Protein AF-A0A7S2Y057-F1 (afdb_monomer_lite)

Radius of gyration: 20.0 Å; chains: 1; bounding box: 52×40×60 Å

Organism: NCBI:txid94617

Structure (mmCIF, N/CA/C/O backbone):
data_AF-A0A7S2Y057-F1
#
_entry.id   AF-A0A7S2Y057-F1
#
loop_
_atom_site.group_PDB
_atom_site.id
_atom_site.type_symbol
_atom_site.label_atom_id
_atom_site.label_alt_id
_atom_site.label_comp_id
_atom_site.label_asym_id
_atom_site.label_entity_id
_atom_site.label_seq_id
_atom_site.pdbx_PDB_ins_code
_atom_site.Cartn_x
_atom_site.Cartn_y
_atom_site.Cartn_z
_atom_site.occupancy
_atom_site.B_iso_or_equiv
_atom_site.auth_seq_id
_atom_site.auth_comp_id
_atom_site.auth_asym_id
_atom_site.auth_atom_id
_atom_site.pdbx_PDB_model_num
ATOM 1 N N . GLU A 1 1 ? 19.664 15.629 -3.760 1.00 41.09 1 GLU A N 1
ATOM 2 C CA . GLU A 1 1 ? 19.343 16.868 -3.014 1.00 41.09 1 GLU A CA 1
ATOM 3 C C . GLU A 1 1 ? 19.176 18.100 -3.896 1.00 41.09 1 GLU A C 1
ATOM 5 O O . GLU A 1 1 ? 18.068 18.615 -3.942 1.00 41.09 1 GLU A O 1
ATOM 10 N N . LYS A 1 2 ? 20.192 18.538 -4.658 1.00 39.38 2 LYS A N 1
ATOM 11 C CA . LYS A 1 2 ? 20.095 19.761 -5.486 1.00 39.38 2 LYS A CA 1
ATOM 12 C C . LYS A 1 2 ? 18.948 19.734 -6.512 1.00 39.38 2 LYS A C 1
ATOM 14 O O . LYS A 1 2 ? 18.153 20.657 -6.577 1.00 39.38 2 LYS A O 1
ATOM 19 N N . SER A 1 3 ? 18.759 18.599 -7.187 1.00 45.09 3 SER A N 1
ATOM 20 C CA . SER A 1 3 ? 17.675 18.393 -8.159 1.00 45.09 3 SER A CA 1
ATOM 21 C C . SER A 1 3 ? 16.259 18.499 -7.581 1.00 45.09 3 SER A C 1
ATOM 23 O O . SER A 1 3 ? 15.340 18.850 -8.312 1.00 45.09 3 SER A O 1
ATOM 25 N N . HIS A 1 4 ? 16.067 18.177 -6.296 1.00 45.06 4 HIS A N 1
ATOM 26 C CA . HIS A 1 4 ? 14.759 18.272 -5.646 1.00 45.06 4 HIS A CA 1
ATOM 27 C C . HIS A 1 4 ? 14.438 19.728 -5.289 1.00 45.06 4 HIS A C 1
ATOM 29 O O . HIS A 1 4 ? 13.327 20.181 -5.533 1.00 45.06 4 HIS A O 1
ATOM 35 N N . GLN A 1 5 ? 15.425 20.483 -4.791 1.00 53.78 5 GLN A N 1
ATOM 36 C CA . GLN A 1 5 ? 15.253 21.913 -4.520 1.00 53.78 5 GLN A CA 1
ATOM 37 C C . GLN A 1 5 ? 15.101 22.738 -5.803 1.00 53.78 5 GLN A C 1
ATOM 39 O O . GLN A 1 5 ? 14.245 23.616 -5.852 1.00 53.78 5 GLN A O 1
ATOM 44 N N . ASP A 1 6 ? 15.852 22.415 -6.859 1.00 50.09 6 ASP A N 1
ATOM 45 C CA . ASP A 1 6 ? 15.757 23.108 -8.148 1.00 50.09 6 ASP A CA 1
ATOM 46 C C . ASP A 1 6 ? 14.361 22.919 -8.789 1.00 50.09 6 ASP A C 1
ATOM 48 O O . ASP A 1 6 ? 13.784 23.867 -9.324 1.00 50.09 6 ASP A O 1
ATOM 52 N N . ALA A 1 7 ? 13.761 21.727 -8.657 1.00 51.09 7 ALA A N 1
ATOM 53 C CA . ALA A 1 7 ? 12.418 21.416 -9.162 1.00 51.09 7 ALA A CA 1
ATOM 54 C C . ALA A 1 7 ? 11.272 22.132 -8.416 1.00 51.09 7 ALA A C 1
ATOM 56 O O . ALA A 1 7 ? 10.185 22.276 -8.972 1.00 51.09 7 ALA A O 1
ATOM 57 N N . LEU A 1 8 ? 11.490 22.593 -7.177 1.00 52.75 8 LEU A N 1
ATOM 58 C CA . LEU A 1 8 ? 10.480 23.339 -6.412 1.00 52.75 8 LEU A CA 1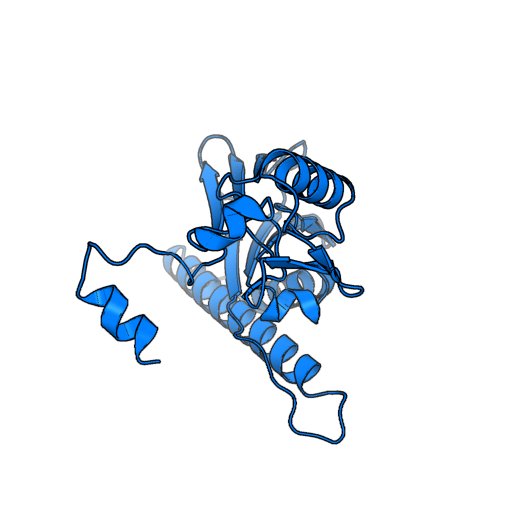
ATOM 59 C C . LEU A 1 8 ? 10.290 24.777 -6.918 1.00 52.75 8 LEU A C 1
ATOM 61 O O . LEU A 1 8 ? 9.247 25.381 -6.668 1.00 52.75 8 LEU A O 1
ATOM 65 N N . VAL A 1 9 ? 11.290 25.334 -7.606 1.00 57.97 9 VAL A N 1
ATOM 66 C CA . VAL A 1 9 ? 11.330 26.759 -7.973 1.00 57.97 9 VAL A CA 1
ATOM 67 C C . VAL A 1 9 ? 10.957 26.988 -9.440 1.00 57.97 9 VAL A C 1
ATOM 69 O O . VAL A 1 9 ? 10.365 28.018 -9.766 1.00 57.97 9 VAL A O 1
ATOM 72 N N . ASP A 1 10 ? 11.231 26.029 -10.326 1.00 57.12 10 ASP A N 1
ATOM 73 C CA . ASP A 1 10 ? 10.967 26.160 -11.761 1.00 57.12 10 ASP A CA 1
ATOM 74 C C . ASP A 1 10 ? 9.834 25.230 -12.233 1.00 57.12 10 ASP A C 1
ATOM 76 O O . ASP A 1 10 ? 10.001 24.021 -12.392 1.00 57.12 10 ASP A O 1
ATOM 80 N N . LYS A 1 11 ? 8.671 25.829 -12.525 1.00 55.28 11 LYS A N 1
ATOM 81 C CA . LYS A 1 11 ? 7.472 25.146 -13.050 1.00 55.28 11 LYS A CA 1
ATOM 82 C C . LYS A 1 11 ? 7.664 24.542 -14.449 1.00 55.28 11 LYS A C 1
ATOM 84 O O . LYS A 1 11 ? 6.793 23.803 -14.902 1.00 55.28 11 LYS A O 1
ATOM 89 N N . ASN A 1 12 ? 8.763 24.865 -15.134 1.00 54.25 12 ASN A N 1
ATOM 90 C CA . ASN A 1 12 ? 9.110 24.311 -16.439 1.00 54.25 12 ASN A CA 1
ATOM 91 C C . ASN A 1 12 ? 10.059 23.113 -16.345 1.00 54.25 12 ASN A C 1
ATOM 93 O O . ASN A 1 12 ? 10.321 22.494 -17.377 1.00 54.25 12 ASN A O 1
ATOM 97 N N . ILE A 1 13 ? 10.560 22.756 -15.153 1.00 53.12 13 ILE A N 1
ATOM 98 C CA . ILE A 1 13 ? 11.297 21.505 -14.963 1.00 53.12 13 ILE A CA 1
ATOM 99 C C . ILE A 1 13 ? 10.274 20.370 -15.043 1.00 53.12 13 ILE A C 1
ATOM 101 O O . ILE A 1 13 ? 9.421 20.243 -14.162 1.00 53.12 13 ILE A O 1
ATOM 105 N N . PRO A 1 14 ? 10.320 19.517 -16.084 1.00 54.16 14 PRO A N 1
ATOM 106 C CA . PRO A 1 14 ? 9.445 18.361 -16.132 1.00 54.16 14 PRO A CA 1
ATOM 107 C C . PRO A 1 14 ? 9.734 17.501 -14.900 1.00 54.16 14 PRO A C 1
ATOM 109 O O . PRO A 1 14 ? 10.902 17.352 -14.530 1.00 54.16 14 PRO A O 1
ATOM 112 N N . ALA A 1 15 ? 8.716 16.859 -14.321 1.00 58.09 15 ALA A N 1
ATOM 113 C CA . ALA A 1 15 ? 8.886 15.732 -13.396 1.00 58.09 15 ALA A CA 1
ATOM 114 C C . ALA A 1 15 ? 9.502 14.528 -14.146 1.00 58.09 15 ALA A C 1
ATOM 116 O O . ALA A 1 15 ? 8.884 13.486 -14.355 1.00 58.09 15 ALA A O 1
ATOM 117 N N . GLY A 1 16 ? 10.698 14.727 -14.699 1.00 62.44 16 GLY A N 1
ATOM 118 C CA . GLY A 1 16 ? 11.300 13.870 -15.702 1.00 62.44 16 GLY A CA 1
ATOM 119 C C . GLY A 1 16 ? 12.016 12.696 -15.063 1.00 62.44 16 GLY A C 1
ATOM 120 O O . GLY A 1 16 ? 11.918 11.593 -15.579 1.00 62.44 16 GLY A O 1
ATOM 121 N N . ARG A 1 17 ? 12.713 12.928 -13.943 1.00 68.00 17 ARG A N 1
ATOM 122 C CA . ARG A 1 17 ? 13.547 11.928 -13.246 1.00 68.00 17 ARG A CA 1
ATOM 123 C C . ARG A 1 17 ? 13.220 11.779 -11.756 1.00 68.00 17 ARG A C 1
ATOM 125 O O . ARG A 1 17 ? 14.035 11.254 -11.009 1.00 68.00 17 ARG A O 1
ATOM 132 N N . SER A 1 18 ? 12.092 12.333 -11.330 1.00 81.88 18 SER A N 1
ATOM 133 C CA . SER A 1 18 ? 11.549 12.118 -9.996 1.00 81.88 18 SER A CA 1
ATOM 134 C C . SER A 1 18 ? 10.135 11.611 -10.170 1.00 81.88 18 SER A C 1
ATOM 136 O O . SER A 1 18 ? 9.368 12.179 -10.957 1.00 81.88 18 SER A O 1
ATOM 138 N N . GLY A 1 19 ? 9.790 10.595 -9.402 1.00 89.50 19 GLY A N 1
ATOM 139 C CA . GLY A 1 19 ? 8.434 10.115 -9.279 1.00 89.50 19 GLY A CA 1
ATOM 140 C C . GLY A 1 19 ? 8.114 9.725 -7.853 1.00 89.50 19 GLY A C 1
ATOM 141 O O . GLY A 1 19 ? 8.930 9.876 -6.945 1.00 89.50 19 GLY A O 1
ATOM 142 N N . THR A 1 20 ? 6.874 9.305 -7.663 1.00 93.38 20 THR A N 1
ATOM 143 C CA . THR A 1 20 ? 6.331 8.910 -6.371 1.00 93.38 20 THR A CA 1
ATOM 144 C C . THR A 1 20 ? 5.271 7.838 -6.561 1.00 93.38 20 THR A C 1
ATOM 146 O O . THR A 1 20 ? 4.566 7.803 -7.580 1.00 93.38 20 THR A O 1
ATOM 149 N N . THR A 1 21 ? 5.120 7.003 -5.538 1.00 96.69 21 THR A N 1
ATOM 150 C CA . THR A 1 21 ? 3.928 6.179 -5.365 1.00 96.69 21 THR A CA 1
ATOM 151 C C . THR A 1 21 ? 2.754 7.054 -4.927 1.00 96.69 21 THR A C 1
ATOM 153 O O . THR A 1 21 ? 2.919 8.207 -4.510 1.00 96.69 21 THR A O 1
ATOM 156 N N . CYS A 1 22 ? 1.546 6.508 -5.012 1.00 97.44 22 CYS A N 1
ATOM 157 C CA . CYS A 1 22 ? 0.360 7.071 -4.394 1.00 97.44 22 CYS A CA 1
ATOM 158 C C . CYS A 1 22 ? -0.659 5.961 -4.134 1.00 97.44 22 CYS A C 1
ATOM 160 O O . CYS A 1 22 ? -1.152 5.335 -5.072 1.00 97.44 22 CYS A O 1
ATOM 162 N N . VAL A 1 23 ? -1.010 5.763 -2.865 1.00 98.50 23 VAL A N 1
ATOM 163 C CA . VAL A 1 23 ? -2.135 4.924 -2.456 1.00 98.50 23 VAL A CA 1
ATOM 164 C C . VAL A 1 23 ? -3.174 5.787 -1.750 1.00 98.50 23 VAL A C 1
ATOM 166 O O . VAL A 1 23 ? -2.853 6.557 -0.847 1.00 98.50 23 VAL A O 1
ATOM 169 N N . VAL A 1 24 ? -4.431 5.670 -2.172 1.00 98.06 24 VAL A N 1
ATOM 170 C CA . VAL A 1 24 ? -5.560 6.427 -1.618 1.00 98.06 24 VAL A CA 1
ATOM 171 C C . VAL A 1 24 ? -6.698 5.473 -1.300 1.00 98.06 24 VAL A C 1
ATOM 173 O O . VAL A 1 24 ? -6.979 4.542 -2.056 1.00 98.06 24 VAL A O 1
ATOM 176 N N . VAL A 1 25 ? -7.377 5.730 -0.183 1.00 98.12 25 VAL A N 1
ATOM 177 C CA . VAL A 1 25 ? -8.616 5.055 0.197 1.00 98.12 25 VAL A CA 1
ATOM 178 C C . VAL A 1 25 ? -9.679 6.105 0.505 1.00 98.12 25 VAL A C 1
ATOM 180 O O . VAL A 1 25 ? -9.469 6.992 1.329 1.00 98.12 25 VAL A O 1
ATOM 183 N N . VAL A 1 26 ? -10.831 5.990 -0.151 1.00 97.19 26 VAL A N 1
ATOM 184 C CA . VAL A 1 26 ? -12.023 6.810 0.070 1.00 97.19 26 VAL A CA 1
ATOM 185 C C . VAL A 1 26 ? -13.104 5.927 0.678 1.00 97.19 26 VAL A C 1
ATOM 187 O O . VAL A 1 26 ? -13.456 4.885 0.126 1.00 97.19 26 VAL A O 1
ATOM 190 N N . ILE A 1 27 ? -13.641 6.350 1.819 1.00 93.88 27 ILE A N 1
ATOM 191 C CA . ILE A 1 27 ? -14.696 5.632 2.535 1.00 93.88 27 ILE A CA 1
ATOM 192 C C . ILE A 1 27 ? -15.977 6.449 2.422 1.00 93.88 27 ILE A C 1
ATOM 194 O O . ILE A 1 27 ? -16.064 7.556 2.957 1.00 93.88 27 ILE A O 1
ATOM 198 N N . ASN A 1 28 ? -16.985 5.899 1.753 1.00 91.75 28 ASN A N 1
ATOM 199 C CA . ASN A 1 28 ? -18.321 6.474 1.760 1.00 91.75 28 ASN A CA 1
ATOM 200 C C . ASN A 1 28 ? -19.068 5.961 2.998 1.00 91.75 28 ASN A C 1
ATOM 202 O O . ASN A 1 28 ? -19.366 4.772 3.107 1.00 91.75 28 ASN A O 1
ATOM 206 N N . LYS A 1 29 ? -19.356 6.864 3.938 1.00 85.88 29 LYS A N 1
ATOM 207 C CA . LYS A 1 29 ? -20.029 6.525 5.199 1.00 85.88 29 LYS A CA 1
ATOM 208 C C . LYS A 1 29 ? -21.498 6.140 5.014 1.00 85.88 29 LYS A C 1
ATOM 210 O O . LYS A 1 29 ? -22.010 5.375 5.821 1.00 85.88 29 LYS A O 1
ATOM 215 N N . GLU A 1 30 ? -22.158 6.659 3.981 1.00 86.19 30 GLU A N 1
ATOM 216 C CA . GLU A 1 30 ? -23.578 6.409 3.718 1.00 86.19 30 GLU A CA 1
ATOM 217 C C . GLU A 1 30 ? -23.786 5.037 3.079 1.00 86.19 30 GLU A C 1
ATOM 219 O O . GLU A 1 30 ? -24.615 4.256 3.535 1.00 86.19 30 GLU A O 1
ATOM 224 N N . SER A 1 31 ? -23.000 4.714 2.047 1.00 88.44 31 SER A N 1
ATOM 225 C CA . SER A 1 31 ? -23.102 3.424 1.356 1.00 88.44 31 SER A CA 1
ATOM 226 C C . SER A 1 31 ? -22.293 2.312 2.030 1.00 88.44 31 SER A C 1
ATOM 228 O O . SER A 1 31 ? -22.545 1.136 1.784 1.00 88.44 31 SER A O 1
ATOM 230 N N . GLY A 1 32 ? -21.283 2.652 2.835 1.00 88.00 32 GLY A N 1
ATOM 231 C CA . GLY A 1 32 ? -20.302 1.698 3.354 1.00 88.00 32 GLY A CA 1
ATOM 232 C C . GLY A 1 32 ? -19.309 1.193 2.299 1.00 88.00 32 GLY A C 1
ATOM 233 O O . GLY A 1 32 ? -18.602 0.213 2.549 1.00 88.00 32 GLY A O 1
ATOM 234 N N . SER A 1 33 ? -19.246 1.821 1.118 1.00 92.31 33 SER A N 1
ATOM 235 C CA . SER A 1 33 ? -18.280 1.458 0.077 1.00 92.31 33 SER A CA 1
ATOM 236 C C . SER A 1 33 ? -16.893 2.021 0.380 1.00 92.31 33 SER A C 1
ATOM 238 O O . SER A 1 33 ? -16.742 3.198 0.715 1.00 92.31 33 SER A O 1
ATOM 240 N N . ILE A 1 34 ? -15.878 1.193 0.171 1.00 95.44 34 ILE A N 1
ATOM 241 C CA . ILE A 1 34 ? -14.461 1.532 0.229 1.00 95.44 34 ILE A CA 1
ATOM 242 C C . ILE A 1 34 ? -13.933 1.521 -1.201 1.00 95.44 34 ILE A C 1
ATOM 244 O O . ILE A 1 34 ? -13.927 0.477 -1.856 1.00 95.44 34 ILE A O 1
ATOM 248 N N . ILE A 1 35 ? -13.486 2.678 -1.673 1.00 97.62 35 ILE A N 1
ATOM 249 C CA . ILE A 1 35 ? -12.848 2.845 -2.976 1.00 97.62 35 ILE A CA 1
ATOM 250 C C . ILE A 1 35 ? -11.355 3.011 -2.726 1.00 97.62 35 ILE A C 1
ATOM 252 O O . ILE A 1 35 ? -10.950 3.879 -1.957 1.00 97.62 35 ILE A O 1
ATOM 256 N N . SER A 1 36 ? -10.534 2.185 -3.357 1.00 98.00 36 SER A N 1
ATOM 257 C CA . SER A 1 36 ? -9.081 2.268 -3.285 1.00 98.00 36 SER A CA 1
ATOM 258 C C . SER A 1 36 ? -8.501 2.584 -4.658 1.00 98.00 36 SER A C 1
ATOM 260 O O . SER A 1 36 ? -9.024 2.137 -5.675 1.00 98.00 36 SER A O 1
ATOM 262 N N . ALA A 1 37 ? -7.422 3.360 -4.695 1.00 98.12 37 ALA A N 1
ATOM 263 C CA . ALA A 1 37 ? -6.668 3.648 -5.909 1.00 98.12 37 ALA A CA 1
ATOM 264 C C . ALA A 1 37 ? -5.172 3.552 -5.602 1.00 98.12 37 ALA A C 1
ATOM 266 O O . ALA A 1 37 ? -4.725 4.112 -4.600 1.00 98.12 37 ALA A O 1
ATOM 267 N N . ASN A 1 38 ? -4.412 2.842 -6.440 1.00 98.12 38 ASN A N 1
ATOM 268 C CA . ASN A 1 38 ? -2.974 2.663 -6.242 1.00 98.12 38 ASN A CA 1
ATOM 269 C C . ASN A 1 38 ? -2.155 2.915 -7.507 1.00 98.12 38 ASN A C 1
ATOM 271 O O . ASN A 1 38 ? -2.478 2.404 -8.581 1.00 98.12 38 ASN A O 1
ATOM 275 N N . VAL A 1 39 ? -1.058 3.643 -7.338 1.00 97.69 39 VAL A N 1
ATOM 276 C CA . VAL A 1 39 ? 0.038 3.819 -8.288 1.00 97.69 39 VAL A CA 1
ATOM 277 C C . VAL A 1 39 ? 1.324 3.500 -7.529 1.00 97.69 39 VAL A C 1
ATOM 279 O O . VAL A 1 39 ? 1.699 4.240 -6.625 1.00 97.69 39 VAL A O 1
ATOM 282 N N . GLY A 1 40 ? 1.993 2.409 -7.889 1.00 97.06 40 GLY A N 1
ATOM 283 C CA . GLY A 1 40 ? 3.261 2.006 -7.277 1.00 97.06 40 GLY A CA 1
ATOM 284 C C . GLY A 1 40 ? 3.146 0.795 -6.358 1.00 97.06 40 GLY A C 1
ATOM 285 O O . GLY A 1 40 ? 2.224 -0.014 -6.482 1.00 97.06 40 GLY A O 1
ATOM 286 N N . ASP A 1 41 ? 4.119 0.650 -5.472 1.00 96.50 41 ASP A N 1
ATOM 287 C CA . ASP A 1 41 ? 4.324 -0.464 -4.536 1.00 96.50 41 ASP A CA 1
ATOM 288 C C . ASP A 1 41 ? 4.010 -0.112 -3.074 1.00 96.50 41 ASP A C 1
ATOM 290 O O . ASP A 1 41 ? 4.119 -0.955 -2.191 1.00 96.50 41 ASP A O 1
ATOM 294 N N . SER A 1 42 ? 3.472 1.080 -2.811 1.00 97.88 42 SER A N 1
ATOM 295 C CA . SER A 1 42 ? 2.693 1.297 -1.589 1.00 97.88 42 SER A CA 1
ATOM 296 C C . SER A 1 42 ? 1.400 0.475 -1.618 1.00 97.88 42 SER A C 1
ATOM 298 O O . SER A 1 42 ? 0.881 0.112 -2.682 1.00 97.88 42 SER A O 1
ATOM 300 N N . ARG A 1 43 ? 0.848 0.173 -0.440 1.00 97.69 43 ARG A N 1
ATOM 301 C CA . ARG A 1 43 ? -0.270 -0.771 -0.319 1.00 97.69 43 ARG A CA 1
ATOM 302 C C . ARG A 1 43 ? -1.272 -0.334 0.746 1.00 97.69 43 ARG A C 1
ATOM 304 O O . ARG A 1 43 ? -0.915 0.215 1.786 1.00 97.69 43 ARG A O 1
ATOM 311 N N . ALA A 1 44 ? -2.547 -0.607 0.478 1.00 98.50 44 ALA A N 1
ATOM 312 C CA . ALA A 1 44 ? -3.636 -0.490 1.435 1.00 98.50 44 ALA A CA 1
ATOM 313 C C . ALA A 1 44 ? -4.186 -1.877 1.774 1.00 98.50 44 ALA A C 1
ATOM 315 O O . ALA A 1 44 ? -4.428 -2.703 0.886 1.00 98.50 44 ALA A O 1
ATOM 316 N N . ILE A 1 45 ? -4.442 -2.120 3.054 1.00 98.50 45 ILE A N 1
ATOM 317 C CA . ILE A 1 45 ? -5.022 -3.363 3.567 1.00 98.50 45 ILE A CA 1
ATOM 318 C C . ILE A 1 45 ? -6.167 -3.063 4.534 1.00 98.50 45 ILE A C 1
ATOM 320 O O . ILE A 1 45 ? -6.258 -1.971 5.096 1.00 98.50 45 ILE A O 1
ATOM 324 N N . ILE A 1 46 ? -7.047 -4.044 4.724 1.00 97.38 46 ILE A N 1
ATOM 325 C CA . ILE A 1 46 ? -8.147 -3.992 5.682 1.00 97.38 46 ILE A CA 1
ATOM 326 C C . ILE A 1 46 ? -8.149 -5.231 6.577 1.00 97.38 46 ILE A C 1
ATOM 328 O O . ILE A 1 46 ? -8.087 -6.358 6.090 1.00 97.38 46 ILE A O 1
ATOM 332 N N . GLY A 1 47 ? -8.269 -5.018 7.882 1.00 96.00 47 GLY A N 1
ATOM 333 C CA . GLY A 1 47 ? -8.651 -6.016 8.871 1.00 96.00 47 GLY A CA 1
ATOM 334 C C . GLY A 1 47 ? -10.125 -5.852 9.220 1.00 96.00 47 GLY A C 1
ATOM 335 O O . GLY A 1 47 ? -10.556 -4.748 9.544 1.00 96.00 47 GLY A O 1
ATOM 336 N N . LYS A 1 48 ? -10.916 -6.923 9.149 1.00 93.69 48 LYS A N 1
ATOM 337 C CA . LYS A 1 48 ? -12.307 -6.922 9.630 1.00 93.69 48 LYS A CA 1
ATOM 338 C C . LYS A 1 48 ? -12.384 -7.757 10.903 1.00 93.69 48 LYS A C 1
ATOM 340 O O . LYS A 1 48 ? -12.101 -8.955 10.843 1.00 93.69 48 LYS A O 1
ATOM 345 N N . TYR A 1 49 ? -12.741 -7.131 12.024 1.00 91.81 49 TYR A N 1
ATOM 346 C CA . TYR A 1 49 ? -12.912 -7.814 13.302 1.00 91.81 49 TYR A CA 1
ATOM 347 C C . TYR A 1 49 ? -14.372 -8.206 13.505 1.00 91.81 49 TYR A C 1
ATOM 349 O O . TYR A 1 49 ? -15.259 -7.355 13.463 1.00 91.81 49 TYR A O 1
ATOM 357 N N . GLN A 1 50 ? -14.626 -9.493 13.712 1.00 88.44 50 GLN A N 1
ATOM 358 C CA . GLN A 1 50 ? -15.964 -10.009 13.961 1.00 88.44 50 GLN A CA 1
ATOM 359 C C . GLN A 1 50 ? -15.896 -11.228 14.879 1.00 88.44 50 GLN A C 1
ATOM 361 O O . GLN A 1 50 ? -15.183 -12.193 14.589 1.00 88.44 50 GLN A O 1
ATOM 366 N N . GLY A 1 51 ? -16.647 -11.200 15.983 1.00 83.81 51 GLY A N 1
ATOM 367 C CA . GLY A 1 51 ? -16.839 -12.382 16.832 1.00 83.81 51 GLY A CA 1
ATOM 368 C C . GLY A 1 51 ? -15.530 -12.950 17.390 1.00 83.81 51 GLY A C 1
ATOM 369 O O . GLY A 1 51 ? -15.342 -14.163 17.425 1.00 83.81 51 GLY A O 1
ATOM 370 N N . GLY A 1 52 ? -14.588 -12.080 17.766 1.00 85.62 52 GLY A N 1
ATOM 371 C CA . GLY A 1 52 ? -13.289 -12.487 18.317 1.00 85.62 52 GLY A CA 1
ATOM 372 C C . GLY A 1 52 ? -12.158 -12.634 17.294 1.00 85.62 52 GLY A C 1
ATOM 373 O O . GLY A 1 52 ? -10.987 -12.612 17.679 1.00 85.62 52 GLY A O 1
ATOM 374 N N . THR A 1 53 ? -12.481 -12.731 16.001 1.00 88.56 53 THR A N 1
ATOM 375 C CA . THR A 1 53 ? -11.510 -12.999 14.927 1.00 88.56 53 THR A CA 1
ATOM 376 C C . THR A 1 53 ? -11.279 -11.760 14.069 1.00 88.56 53 THR A C 1
ATOM 378 O O . THR A 1 53 ? -12.230 -11.071 13.717 1.00 88.56 53 THR A O 1
ATOM 381 N N . CYS A 1 54 ? -10.023 -11.489 13.696 1.00 92.25 54 CYS A N 1
ATOM 382 C CA . CYS A 1 54 ? -9.674 -10.435 12.740 1.00 92.25 54 CYS A CA 1
ATOM 383 C C . CYS A 1 54 ? -9.148 -11.057 11.445 1.00 92.25 54 CYS A C 1
ATOM 385 O O . CYS A 1 54 ? -8.153 -11.780 11.475 1.00 92.25 54 CYS A O 1
ATOM 387 N N . VAL A 1 55 ? -9.798 -10.782 10.313 1.00 92.94 55 VAL A N 1
ATOM 388 C CA . VAL A 1 55 ? -9.371 -11.288 8.998 1.00 92.94 55 VAL A CA 1
ATOM 389 C C . VAL A 1 55 ? -8.750 -10.156 8.187 1.00 92.94 55 VAL A C 1
ATOM 391 O O . VAL A 1 55 ? -9.418 -9.157 7.918 1.00 92.94 55 VAL A O 1
ATOM 394 N N . SER A 1 56 ? -7.492 -10.335 7.771 1.00 95.56 56 SER A N 1
ATOM 395 C CA . SER A 1 56 ? -6.761 -9.399 6.909 1.00 95.56 56 SER A CA 1
ATOM 396 C C . SER A 1 56 ? -7.035 -9.668 5.428 1.00 95.56 56 SER A C 1
ATOM 398 O O . SER A 1 56 ? -7.099 -10.820 4.992 1.00 95.56 56 SER A O 1
ATOM 400 N N . LYS A 1 57 ? -7.213 -8.606 4.638 1.00 95.06 57 LYS A N 1
ATOM 401 C CA . LYS A 1 57 ? -7.337 -8.649 3.175 1.00 95.06 57 LYS A CA 1
ATOM 402 C C . LYS A 1 57 ? -6.669 -7.425 2.553 1.00 95.06 57 LYS A C 1
ATOM 404 O O . LYS A 1 57 ? -6.779 -6.318 3.069 1.00 95.06 57 LYS A O 1
ATOM 409 N N . ALA A 1 58 ? -6.058 -7.594 1.384 1.00 95.94 58 ALA A N 1
ATOM 410 C CA . ALA A 1 58 ? -5.545 -6.468 0.606 1.00 95.94 58 ALA A CA 1
ATOM 411 C C . ALA A 1 58 ? -6.694 -5.629 0.008 1.00 95.94 58 ALA A C 1
ATOM 413 O O . ALA A 1 58 ? -7.660 -6.188 -0.523 1.00 95.94 58 ALA A O 1
ATOM 414 N N . LEU A 1 59 ? -6.613 -4.298 0.096 1.00 97.12 59 LEU A N 1
ATOM 415 C CA . LEU A 1 59 ? -7.491 -3.355 -0.618 1.00 97.12 59 LEU A CA 1
ATOM 416 C C . LEU A 1 59 ? -6.894 -2.939 -1.964 1.00 97.12 59 LEU A C 1
ATOM 418 O O . LEU A 1 59 ? -7.647 -2.664 -2.895 1.00 97.12 59 LEU A O 1
ATOM 422 N N . THR A 1 60 ? -5.568 -2.899 -2.057 1.00 97.81 60 THR A N 1
ATOM 423 C CA . THR A 1 60 ? -4.822 -2.648 -3.291 1.00 97.81 60 THR A CA 1
ATOM 424 C C . THR A 1 60 ? -3.748 -3.705 -3.473 1.00 97.81 60 THR A C 1
ATOM 426 O O . THR A 1 60 ? -3.390 -4.424 -2.539 1.00 97.81 60 THR A O 1
ATOM 429 N N . LEU A 1 61 ? -3.240 -3.802 -4.693 1.00 94.62 61 LEU A N 1
ATOM 430 C CA . LEU A 1 61 ? -2.108 -4.641 -5.035 1.00 94.62 61 LEU A CA 1
ATOM 431 C C . LEU A 1 61 ? -0.952 -3.747 -5.479 1.00 94.62 61 LEU A C 1
ATOM 433 O O . LEU A 1 61 ? -1.162 -2.705 -6.105 1.00 94.62 61 LEU A O 1
ATOM 437 N N . GLU A 1 62 ? 0.264 -4.164 -5.161 1.00 95.56 62 GLU A N 1
ATOM 438 C CA . GLU A 1 62 ? 1.476 -3.468 -5.583 1.00 95.56 62 GLU A CA 1
ATOM 439 C C . GLU A 1 62 ? 1.659 -3.621 -7.085 1.00 95.56 62 GLU A C 1
ATOM 441 O O . GLU A 1 62 ? 1.563 -4.720 -7.636 1.00 95.56 62 GLU A O 1
ATOM 446 N N . SER A 1 63 ? 1.932 -2.514 -7.757 1.00 95.56 63 SER A N 1
ATOM 447 C CA . SER A 1 63 ? 2.144 -2.488 -9.197 1.00 95.56 63 SER A CA 1
ATOM 448 C C . SER A 1 63 ? 3.616 -2.760 -9.490 1.00 95.56 63 SER A C 1
ATOM 450 O O . SER A 1 63 ? 4.367 -1.834 -9.774 1.00 95.56 63 SER A O 1
ATOM 452 N N . THR A 1 64 ? 4.053 -4.019 -9.439 1.00 96.31 64 THR A N 1
ATOM 453 C CA . THR A 1 64 ? 5.448 -4.430 -9.710 1.00 96.31 64 THR A CA 1
ATOM 454 C C . THR A 1 64 ? 5.513 -5.482 -10.816 1.00 96.31 64 THR A C 1
ATOM 456 O O . THR A 1 64 ? 4.516 -6.124 -11.137 1.00 96.31 64 THR A O 1
ATOM 459 N N . THR A 1 65 ? 6.695 -5.728 -11.385 1.00 96.56 65 THR A N 1
ATOM 460 C CA . THR A 1 65 ? 6.870 -6.786 -12.405 1.00 96.56 65 THR A CA 1
ATOM 461 C C . THR A 1 65 ? 6.792 -8.206 -11.825 1.00 96.56 65 THR A C 1
ATOM 463 O O . THR A 1 65 ? 6.779 -9.182 -12.578 1.00 96.56 65 THR A O 1
ATOM 466 N N . LYS A 1 66 ? 6.701 -8.345 -10.492 1.00 94.19 66 LYS A N 1
ATOM 467 C CA . LYS A 1 66 ? 6.358 -9.613 -9.829 1.00 94.19 66 LYS A CA 1
ATOM 468 C C . LYS A 1 66 ? 4.938 -10.054 -10.200 1.00 94.19 66 LYS A C 1
ATOM 470 O O . LYS A 1 66 ? 4.634 -11.244 -10.163 1.00 94.19 66 LYS A O 1
ATOM 475 N N . ARG A 1 67 ? 4.078 -9.108 -10.591 1.00 95.44 67 ARG A N 1
ATOM 476 C CA . ARG A 1 67 ? 2.766 -9.388 -11.166 1.00 95.44 67 ARG A CA 1
ATOM 477 C C . ARG A 1 67 ? 2.882 -9.715 -12.663 1.00 95.44 67 A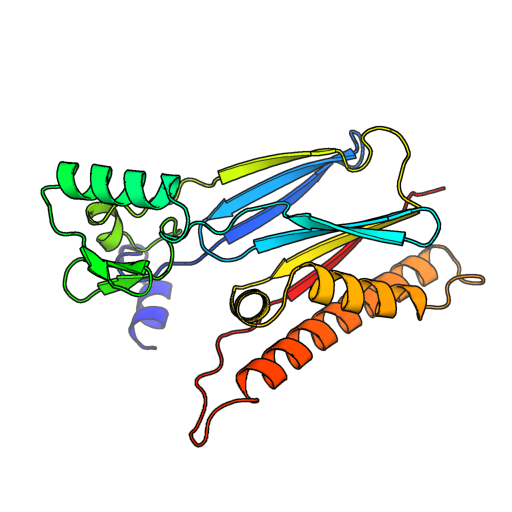RG A C 1
ATOM 479 O O . ARG A 1 67 ? 3.373 -8.878 -13.426 1.00 95.44 67 ARG A O 1
ATOM 486 N N . PRO A 1 68 ? 2.405 -10.889 -13.119 1.00 96.50 68 PRO A N 1
ATOM 487 C CA . PRO A 1 68 ? 2.509 -11.285 -14.525 1.00 96.50 68 PRO A CA 1
ATOM 488 C C . PRO A 1 68 ? 1.804 -10.335 -15.502 1.00 96.50 68 PRO A C 1
ATOM 490 O O . PRO A 1 68 ? 2.296 -10.115 -16.611 1.00 96.50 68 PRO A O 1
ATOM 493 N N . ASP A 1 69 ? 0.669 -9.761 -15.100 1.00 96.50 69 ASP A N 1
ATOM 494 C CA . ASP A 1 69 ? -0.106 -8.823 -15.913 1.00 96.50 69 ASP A CA 1
ATOM 495 C C . ASP A 1 69 ? 0.629 -7.486 -16.090 1.00 96.50 69 ASP A C 1
ATOM 497 O O . ASP A 1 69 ? 0.798 -7.025 -17.221 1.00 96.50 69 ASP A O 1
ATOM 501 N N . GLU A 1 70 ? 1.170 -6.914 -15.009 1.00 97.31 70 GLU A N 1
ATOM 502 C CA . GLU A 1 70 ? 1.967 -5.682 -15.080 1.00 97.31 70 GLU A CA 1
ATOM 503 C C . GLU A 1 70 ? 3.283 -5.891 -15.830 1.00 97.31 70 GLU A C 1
ATOM 505 O O . GLU A 1 70 ? 3.662 -5.049 -16.644 1.00 97.31 70 GLU A O 1
ATOM 510 N N . ARG A 1 71 ? 3.955 -7.031 -15.629 1.00 96.94 71 ARG A N 1
ATOM 511 C CA . ARG A 1 71 ? 5.159 -7.379 -16.394 1.00 96.94 71 ARG A CA 1
ATOM 512 C C . ARG A 1 71 ? 4.879 -7.423 -17.892 1.00 96.94 71 ARG A C 1
ATOM 514 O O . ARG A 1 71 ? 5.584 -6.779 -18.665 1.00 96.94 71 ARG A O 1
ATOM 521 N N . SER A 1 72 ? 3.828 -8.137 -18.292 1.00 96.25 72 SER A N 1
ATOM 522 C CA . SER A 1 72 ? 3.438 -8.259 -19.700 1.00 96.25 72 SER A CA 1
ATOM 523 C C . SER A 1 72 ? 3.094 -6.895 -20.303 1.00 96.25 72 SER A C 1
ATOM 525 O O . SER A 1 72 ? 3.505 -6.585 -21.423 1.00 96.25 72 SER A O 1
ATOM 527 N N . ARG A 1 73 ? 2.389 -6.043 -19.546 1.00 95.69 73 ARG A N 1
ATOM 528 C CA . ARG A 1 73 ? 2.050 -4.674 -19.954 1.00 95.69 73 ARG A CA 1
ATOM 529 C C . ARG A 1 73 ? 3.300 -3.819 -20.175 1.00 95.69 73 ARG A C 1
ATOM 531 O O . ARG A 1 73 ? 3.405 -3.161 -21.208 1.00 95.69 73 ARG A O 1
ATOM 538 N N . VAL A 1 74 ? 4.239 -3.831 -19.228 1.00 96.50 74 VAL A N 1
ATOM 539 C CA . VAL A 1 74 ? 5.505 -3.083 -19.303 1.00 96.50 74 VAL A CA 1
ATOM 540 C C . VAL A 1 74 ? 6.329 -3.521 -20.513 1.00 96.50 74 VAL A C 1
ATOM 542 O O . VAL A 1 74 ? 6.747 -2.678 -21.307 1.00 96.50 74 VAL A O 1
ATOM 545 N N . GLU A 1 75 ? 6.503 -4.830 -20.710 1.00 95.19 75 GLU A N 1
ATOM 546 C CA . GLU A 1 75 ? 7.244 -5.377 -21.852 1.00 95.19 75 GLU A CA 1
ATOM 547 C C . GLU A 1 75 ? 6.579 -5.022 -23.194 1.00 95.19 75 GLU A C 1
ATOM 549 O O . GLU A 1 75 ? 7.273 -4.685 -24.155 1.00 95.19 75 GLU A O 1
ATOM 554 N N . HIS A 1 76 ? 5.243 -5.059 -23.273 1.00 94.25 76 HIS A N 1
ATOM 555 C CA . HIS A 1 76 ? 4.499 -4.691 -24.479 1.00 94.25 76 HIS A CA 1
ATOM 556 C C . HIS A 1 76 ? 4.654 -3.204 -24.824 1.00 94.25 76 HIS A C 1
ATOM 558 O O . HIS A 1 76 ? 5.035 -2.872 -25.948 1.00 94.25 76 HIS A O 1
ATOM 564 N N . VAL A 1 77 ? 4.410 -2.311 -23.858 1.00 89.88 77 VAL A N 1
ATOM 565 C CA . VAL A 1 77 ? 4.526 -0.859 -24.071 1.00 89.88 77 VAL A CA 1
ATOM 566 C C . VAL A 1 77 ? 5.966 -0.478 -24.399 1.00 89.88 77 VAL A C 1
ATOM 568 O O . VAL A 1 77 ? 6.194 0.290 -25.327 1.00 89.88 77 VAL A O 1
ATOM 571 N N . SER A 1 78 ? 6.954 -1.057 -23.712 1.00 90.75 78 SER A N 1
ATOM 572 C CA . SER A 1 78 ? 8.352 -0.739 -23.999 1.00 90.75 78 SER A CA 1
ATOM 573 C C . SER A 1 78 ? 8.782 -1.148 -25.411 1.00 90.75 78 SER A C 1
ATOM 575 O O . SER A 1 78 ? 9.531 -0.415 -26.058 1.00 90.75 78 SER A O 1
ATOM 577 N N . LYS A 1 79 ? 8.286 -2.283 -25.924 1.00 91.00 79 LYS A N 1
ATOM 578 C CA . LYS A 1 79 ? 8.506 -2.684 -27.323 1.00 91.00 79 LYS A CA 1
ATOM 579 C C . LYS A 1 79 ? 7.842 -1.711 -28.299 1.00 91.00 79 LYS A C 1
ATOM 581 O O . LYS A 1 79 ? 8.471 -1.341 -29.286 1.00 91.00 79 LYS A O 1
ATOM 586 N N . ALA A 1 80 ? 6.610 -1.282 -28.017 1.00 87.88 80 ALA A N 1
ATOM 587 C CA . ALA A 1 80 ? 5.881 -0.325 -28.854 1.00 87.88 80 ALA A CA 1
ATOM 588 C C . ALA A 1 80 ? 6.568 1.055 -28.919 1.00 87.88 80 ALA A C 1
ATOM 590 O O . ALA A 1 80 ? 6.582 1.684 -29.971 1.00 87.88 80 ALA A O 1
ATOM 591 N N . GLU A 1 81 ? 7.213 1.484 -27.832 1.00 82.88 81 GLU A N 1
ATOM 592 C CA . GLU A 1 81 ? 7.974 2.742 -27.727 1.00 82.88 81 GLU A CA 1
ATOM 593 C C . GLU A 1 81 ? 9.410 2.650 -28.296 1.00 82.88 81 GLU A C 1
ATOM 595 O O . GLU A 1 81 ? 10.269 3.482 -27.994 1.00 82.88 81 GLU A O 1
ATOM 600 N N . GLY A 1 82 ? 9.699 1.637 -29.122 1.00 81.00 82 GLY A N 1
ATOM 601 C CA . GLY A 1 82 ? 10.978 1.492 -29.826 1.00 81.00 82 GLY A CA 1
ATOM 602 C C . GLY A 1 82 ? 12.028 0.633 -29.115 1.00 81.00 82 GLY A C 1
ATOM 603 O O . GLY A 1 82 ? 13.168 0.597 -29.566 1.00 81.00 82 GLY A O 1
ATOM 604 N N . GLY A 1 83 ? 11.661 -0.076 -28.040 1.00 72.81 83 GLY A N 1
ATOM 605 C CA . GLY A 1 83 ? 12.504 -1.098 -27.416 1.00 72.81 83 GLY A CA 1
ATOM 606 C C . GLY A 1 83 ? 13.745 -0.533 -26.720 1.00 72.81 83 GLY A C 1
ATOM 607 O O . GLY A 1 83 ? 14.857 -0.647 -27.224 1.00 72.81 83 GLY A O 1
ATOM 608 N N . GLY A 1 84 ? 13.558 0.041 -25.529 1.00 82.88 84 GLY A N 1
ATOM 609 C CA . GLY A 1 84 ? 14.657 0.547 -24.686 1.00 82.88 84 GLY A CA 1
ATOM 610 C C . GLY A 1 84 ? 14.498 0.280 -23.186 1.00 82.88 84 GLY A C 1
ATOM 611 O O . GLY A 1 84 ? 15.406 0.574 -22.408 1.00 82.88 84 GLY A O 1
ATOM 612 N N . GLY A 1 85 ? 13.352 -0.263 -22.774 1.00 92.88 85 GLY A N 1
ATOM 613 C CA . GLY A 1 85 ? 13.112 -0.714 -21.412 1.00 92.88 85 GLY A CA 1
ATOM 614 C C . GLY A 1 85 ? 13.640 -2.128 -21.202 1.00 92.88 85 GLY A C 1
ATOM 615 O O . GLY A 1 85 ? 13.499 -2.991 -22.069 1.00 92.88 85 GLY A O 1
ATOM 616 N N . ARG A 1 86 ? 14.233 -2.380 -20.038 1.00 94.62 86 ARG A N 1
ATOM 617 C CA . ARG A 1 86 ? 14.663 -3.720 -19.611 1.00 94.62 86 ARG A CA 1
ATOM 618 C C . ARG A 1 86 ? 14.178 -4.001 -18.197 1.00 94.62 86 ARG A C 1
ATOM 620 O O . ARG A 1 86 ? 14.081 -3.079 -17.396 1.00 94.62 86 ARG A O 1
ATOM 627 N N . ILE A 1 87 ? 13.924 -5.267 -17.891 1.00 96.31 87 ILE A N 1
ATOM 628 C CA . ILE A 1 87 ? 13.590 -5.730 -16.542 1.00 96.31 87 ILE A CA 1
ATOM 629 C C . ILE A 1 87 ? 14.777 -6.555 -16.041 1.00 96.31 87 ILE A C 1
ATOM 631 O O . ILE A 1 87 ? 15.245 -7.438 -16.761 1.00 96.31 87 ILE A O 1
ATOM 635 N N . ASP A 1 88 ? 15.311 -6.234 -14.863 1.00 95.69 88 ASP A N 1
ATOM 636 C CA . ASP A 1 88 ? 16.399 -7.013 -14.263 1.00 95.69 88 ASP A CA 1
ATOM 637 C C . ASP A 1 88 ? 15.893 -8.300 -13.577 1.00 95.69 88 ASP A C 1
ATOM 639 O O . ASP A 1 88 ? 14.698 -8.600 -13.556 1.00 95.69 88 ASP A O 1
ATOM 643 N N . ALA A 1 89 ? 16.813 -9.084 -13.012 1.00 93.69 89 ALA A N 1
ATOM 644 C CA . ALA A 1 89 ? 16.470 -10.327 -12.319 1.00 93.69 89 ALA A CA 1
ATOM 645 C C . ALA A 1 89 ? 15.648 -10.113 -11.033 1.00 93.69 89 ALA A C 1
ATOM 647 O O . ALA A 1 89 ? 14.967 -11.037 -10.596 1.00 93.69 89 ALA A O 1
ATOM 648 N N . MET A 1 90 ? 15.714 -8.923 -10.429 1.00 92.44 90 MET A N 1
ATOM 649 C CA . MET A 1 90 ? 14.960 -8.559 -9.224 1.00 92.44 90 MET A CA 1
ATOM 650 C C . MET A 1 90 ? 13.578 -7.979 -9.558 1.00 92.44 90 MET A C 1
ATOM 652 O O . MET A 1 90 ? 12.758 -7.776 -8.665 1.00 92.44 90 MET A O 1
ATOM 656 N N . GLY A 1 91 ? 13.298 -7.750 -10.843 1.00 93.88 91 GLY A N 1
ATOM 657 C CA . GLY A 1 91 ? 12.042 -7.193 -11.323 1.00 93.88 91 GLY A CA 1
ATOM 658 C C . GLY A 1 91 ? 12.032 -5.668 -11.450 1.00 93.88 91 GLY A C 1
ATOM 659 O O . GLY A 1 91 ? 10.978 -5.094 -11.729 1.00 93.88 91 GLY A O 1
ATOM 660 N N . ASN A 1 92 ? 13.170 -4.995 -11.303 1.00 96.06 92 ASN A N 1
ATOM 661 C CA . ASN A 1 92 ? 13.245 -3.553 -11.508 1.00 96.06 92 ASN A CA 1
ATOM 662 C C . ASN A 1 92 ? 13.226 -3.229 -13.005 1.00 96.06 92 ASN A C 1
ATOM 664 O O . ASN A 1 92 ? 13.896 -3.886 -13.808 1.00 96.06 92 ASN A O 1
ATOM 668 N N . VAL A 1 93 ? 12.486 -2.189 -13.379 1.00 96.50 93 VAL A N 1
ATOM 669 C CA . VAL A 1 93 ? 12.397 -1.678 -14.748 1.00 96.50 93 VAL A CA 1
ATOM 670 C C . VAL A 1 93 ? 13.460 -0.602 -14.948 1.00 96.50 93 VAL A C 1
ATOM 672 O O . VAL A 1 93 ? 13.607 0.295 -14.125 1.00 96.50 93 VAL A O 1
ATOM 675 N N . PHE A 1 94 ? 14.186 -0.648 -16.061 1.00 95.25 94 PHE A N 1
ATOM 676 C CA . PHE A 1 94 ? 15.201 0.343 -16.407 1.00 95.25 94 PHE A CA 1
ATOM 677 C C . PHE A 1 94 ? 14.971 0.935 -17.787 1.00 95.25 94 PHE A C 1
ATOM 679 O O . PHE A 1 94 ? 14.618 0.214 -18.717 1.00 95.25 94 PHE A O 1
ATOM 686 N N . TYR A 1 95 ? 15.287 2.221 -17.930 1.00 92.31 95 TYR A N 1
ATOM 687 C CA . TYR A 1 95 ? 15.444 2.911 -19.207 1.00 92.31 95 TYR A CA 1
ATOM 688 C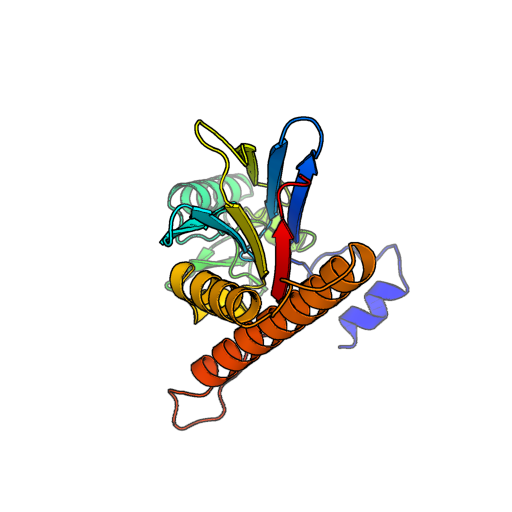 C . TYR A 1 95 ? 16.804 3.621 -19.225 1.00 92.31 95 TYR A C 1
ATOM 690 O O . TYR A 1 95 ? 17.013 4.632 -18.547 1.00 92.31 95 TYR A O 1
ATOM 698 N N . GLY A 1 96 ? 17.766 3.068 -19.969 1.00 89.00 96 GLY A N 1
ATOM 699 C CA . GLY A 1 96 ? 19.160 3.515 -19.891 1.00 89.00 96 GLY A CA 1
ATOM 700 C C . GLY A 1 96 ? 19.717 3.384 -18.458 1.00 89.00 96 GLY A C 1
ATOM 701 O O . GLY A 1 96 ? 19.667 2.281 -17.904 1.00 89.00 96 GLY A O 1
ATOM 702 N N . PRO A 1 97 ? 20.253 4.464 -17.846 1.00 88.25 97 PRO A N 1
ATOM 703 C CA . PRO A 1 97 ? 20.790 4.436 -16.483 1.00 88.25 97 PRO A CA 1
ATOM 704 C C . PRO A 1 97 ? 19.728 4.617 -15.383 1.00 88.25 97 PRO A C 1
ATOM 706 O O . PRO A 1 97 ? 20.062 4.508 -14.207 1.00 88.25 97 PRO A O 1
ATOM 709 N N . VAL A 1 98 ? 18.476 4.934 -15.732 1.00 89.38 98 VAL A N 1
ATOM 710 C CA . VAL A 1 98 ? 17.397 5.178 -14.760 1.00 89.38 98 VAL A CA 1
ATOM 711 C C . VAL A 1 98 ? 16.691 3.862 -14.454 1.00 89.38 98 VAL A C 1
ATOM 713 O O . VAL A 1 98 ? 16.362 3.126 -15.384 1.00 89.38 98 VAL A O 1
ATOM 716 N N . GLY A 1 99 ? 16.474 3.567 -13.172 1.00 92.25 99 GLY A N 1
ATOM 717 C CA . GLY A 1 99 ? 15.797 2.361 -12.693 1.00 92.25 99 GLY A CA 1
ATOM 718 C C . GLY A 1 99 ? 14.652 2.691 -11.740 1.00 92.25 99 GLY A C 1
ATOM 719 O O . GLY A 1 99 ? 14.709 3.698 -11.039 1.00 92.25 99 GLY A O 1
ATOM 720 N N . ILE A 1 100 ? 13.627 1.843 -11.728 1.00 93.94 100 ILE A N 1
ATOM 721 C CA . ILE A 1 100 ? 12.447 1.953 -10.867 1.00 93.94 100 ILE A CA 1
ATOM 722 C C . ILE A 1 100 ? 11.955 0.549 -10.472 1.00 93.94 100 ILE A C 1
ATOM 724 O O . ILE A 1 100 ? 11.976 -0.368 -11.295 1.00 93.94 100 ILE A O 1
ATOM 728 N N . ALA A 1 101 ? 11.530 0.366 -9.220 1.00 94.88 101 ALA A N 1
ATOM 729 C CA . ALA A 1 101 ? 11.074 -0.932 -8.699 1.00 94.88 101 ALA A CA 1
ATOM 730 C C . ALA A 1 101 ? 9.605 -1.253 -9.044 1.00 94.88 101 ALA A C 1
ATOM 732 O O . ALA A 1 101 ? 9.197 -2.414 -9.134 1.00 94.88 101 ALA A O 1
ATOM 733 N N . MET A 1 102 ? 8.818 -0.213 -9.313 1.00 95.88 102 MET A N 1
ATOM 734 C CA . MET A 1 102 ? 7.397 -0.294 -9.637 1.00 95.88 102 MET A CA 1
ATOM 735 C C . MET A 1 102 ? 7.123 -0.095 -11.131 1.00 95.88 102 MET A C 1
ATOM 737 O O . MET A 1 102 ? 7.934 0.411 -11.895 1.00 95.88 102 MET A O 1
ATOM 741 N N . THR A 1 103 ? 5.933 -0.490 -11.559 1.00 97.00 103 THR A N 1
ATOM 742 C CA . THR A 1 103 ? 5.461 -0.461 -12.955 1.00 97.00 103 THR A CA 1
ATOM 743 C C . THR A 1 103 ? 4.475 0.679 -13.222 1.00 97.00 103 THR A C 1
ATOM 745 O O . THR A 1 103 ? 4.127 0.959 -14.375 1.00 97.00 103 THR A O 1
ATOM 748 N N . ARG A 1 104 ? 4.045 1.364 -12.157 1.00 97.12 104 ARG A N 1
ATOM 749 C CA . ARG A 1 104 ? 3.183 2.544 -12.187 1.00 97.12 104 ARG A CA 1
ATOM 750 C C . ARG A 1 104 ? 3.728 3.581 -11.219 1.00 97.12 104 ARG A C 1
ATOM 752 O O . ARG A 1 104 ? 3.985 3.232 -10.077 1.00 97.12 104 ARG A O 1
ATOM 759 N N . ALA A 1 105 ? 3.887 4.820 -11.663 1.00 95.31 105 ALA A N 1
ATOM 760 C CA . ALA A 1 105 ? 4.410 5.915 -10.848 1.00 95.31 105 ALA A CA 1
ATOM 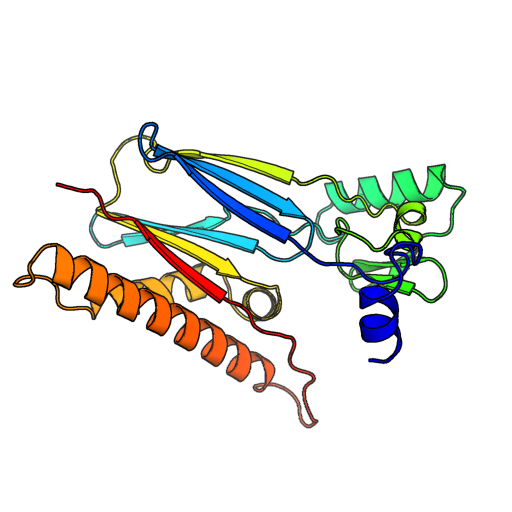761 C C . ALA A 1 105 ? 3.806 7.247 -11.303 1.00 95.31 105 ALA A C 1
ATOM 763 O O . ALA A 1 105 ? 3.529 7.439 -12.492 1.00 95.31 105 ALA A O 1
ATOM 764 N N . LEU A 1 106 ? 3.602 8.173 -10.367 1.00 93.31 106 LEU A N 1
ATOM 765 C CA . LEU A 1 106 ? 3.337 9.571 -10.697 1.00 93.31 106 LEU A CA 1
ATOM 766 C C . LEU A 1 106 ? 4.681 10.268 -10.916 1.00 93.31 106 LEU A C 1
ATOM 768 O O . LEU A 1 106 ? 5.583 10.104 -10.105 1.00 93.31 106 LEU A O 1
ATOM 772 N N . GLY A 1 107 ? 4.822 11.054 -11.983 1.00 89.12 107 GLY A N 1
ATOM 773 C CA . GLY A 1 107 ? 6.127 11.591 -12.385 1.00 89.12 107 GLY A CA 1
ATOM 774 C C . GLY A 1 107 ? 6.901 10.596 -13.252 1.00 89.12 107 GLY A C 1
ATOM 775 O O . GLY A 1 107 ? 6.311 10.008 -14.158 1.00 89.12 107 GLY A O 1
ATOM 776 N N . ASP A 1 108 ? 8.212 10.472 -13.024 1.00 88.06 108 ASP A N 1
ATOM 777 C CA . ASP A 1 108 ? 9.136 9.594 -13.764 1.00 88.06 108 ASP A CA 1
ATOM 778 C C . ASP A 1 108 ? 8.909 9.596 -15.280 1.00 88.06 108 ASP A C 1
ATOM 780 O O . ASP A 1 108 ? 8.882 8.559 -15.945 1.00 88.06 108 ASP A O 1
ATOM 784 N N . GLY A 1 109 ? 8.745 10.790 -15.860 1.00 85.88 109 GLY A N 1
ATOM 785 C CA . GLY A 1 109 ? 8.365 10.938 -17.264 1.00 85.88 109 GLY A CA 1
ATOM 786 C C . GLY A 1 109 ? 9.293 10.206 -18.243 1.00 85.88 109 GLY A C 1
ATOM 787 O O . GLY A 1 109 ? 8.823 9.711 -19.270 1.00 85.88 109 GLY A O 1
ATOM 788 N N . VAL A 1 110 ? 10.586 10.073 -17.916 1.00 85.50 110 VAL A N 1
ATOM 789 C CA . VAL A 1 110 ? 11.551 9.299 -18.723 1.00 85.50 110 VAL A CA 1
ATOM 790 C C . VAL A 1 110 ? 11.211 7.810 -18.793 1.00 85.50 110 VAL A C 1
ATOM 792 O O . VAL A 1 110 ? 11.475 7.170 -19.809 1.00 85.50 110 VAL A O 1
ATOM 795 N N . MET A 1 111 ? 10.583 7.266 -17.751 1.00 91.25 111 MET A N 1
ATOM 796 C CA . MET A 1 111 ? 10.265 5.846 -17.631 1.00 91.25 111 MET A CA 1
ATOM 797 C C . MET A 1 111 ? 8.999 5.445 -18.393 1.00 91.25 111 MET A C 1
ATOM 799 O O . MET A 1 111 ? 8.748 4.254 -18.582 1.00 91.25 111 MET A O 1
ATOM 803 N N . ARG A 1 112 ? 8.245 6.410 -18.938 1.00 88.31 112 ARG A N 1
ATOM 804 C CA . ARG A 1 112 ? 7.112 6.135 -19.838 1.00 88.31 112 ARG A CA 1
ATOM 805 C C . ARG A 1 112 ? 7.518 5.262 -21.027 1.00 88.31 112 ARG A C 1
ATOM 807 O O . ARG A 1 112 ? 6.794 4.340 -21.383 1.00 88.31 112 ARG A O 1
ATOM 814 N N . ARG A 1 113 ? 8.715 5.493 -21.579 1.00 87.56 113 ARG A N 1
ATOM 815 C CA . ARG A 1 113 ? 9.282 4.697 -22.686 1.00 87.56 113 ARG A CA 1
ATOM 816 C C . ARG A 1 113 ? 9.666 3.272 -22.282 1.00 87.56 113 ARG A C 1
ATOM 818 O O . ARG A 1 113 ? 9.776 2.387 -23.127 1.00 87.56 113 ARG A O 1
ATOM 825 N N . ALA A 1 114 ? 9.858 3.032 -20.988 1.00 92.75 114 ALA A N 1
ATOM 826 C CA . ALA A 1 114 ? 10.007 1.690 -20.439 1.00 92.75 114 ALA A CA 1
ATOM 827 C C . ALA A 1 114 ? 8.672 1.078 -19.995 1.00 92.75 114 ALA A C 1
ATOM 829 O O . ALA A 1 114 ? 8.680 0.009 -19.405 1.00 92.75 114 ALA A O 1
ATOM 830 N N . GLY A 1 115 ? 7.532 1.710 -20.290 1.00 92.56 115 GLY A N 1
ATOM 831 C CA . GLY A 1 115 ? 6.210 1.172 -19.979 1.00 92.56 115 GLY A CA 1
ATOM 832 C C . GLY A 1 115 ? 5.664 1.549 -18.604 1.00 92.56 115 GLY A C 1
ATOM 833 O O . GLY A 1 115 ? 4.652 0.983 -18.190 1.00 92.56 115 GLY A O 1
ATOM 834 N N . ILE A 1 116 ? 6.276 2.505 -17.900 1.00 93.88 116 ILE A N 1
ATOM 835 C CA . ILE A 1 116 ? 5.744 3.016 -16.630 1.00 93.88 116 ILE A CA 1
ATOM 836 C C . ILE A 1 116 ? 4.591 3.984 -16.893 1.00 93.88 116 ILE A C 1
ATOM 838 O O . ILE A 1 116 ? 4.700 4.885 -17.727 1.00 93.88 116 ILE A O 1
ATOM 842 N N . VAL A 1 117 ? 3.471 3.801 -16.190 1.00 93.75 117 VAL A N 1
ATOM 843 C CA . VAL A 1 117 ? 2.253 4.603 -16.399 1.00 93.75 117 VAL A CA 1
ATOM 844 C C . VAL A 1 117 ? 1.741 5.222 -15.095 1.00 93.75 117 VAL A C 1
ATOM 846 O O . VAL A 1 117 ? 1.826 4.584 -14.051 1.00 93.75 117 VAL A O 1
ATOM 849 N N . PRO A 1 118 ? 1.152 6.431 -15.128 1.00 94.19 118 PRO A N 1
ATOM 850 C CA . PRO A 1 118 ? 0.599 7.074 -13.934 1.00 94.19 118 PRO A CA 1
ATOM 851 C C . PRO A 1 118 ? -0.843 6.643 -13.624 1.00 94.19 118 PRO A C 1
ATOM 853 O O . PRO A 1 118 ? -1.458 7.162 -12.699 1.00 94.19 118 PRO A O 1
ATOM 856 N N . THR A 1 119 ? -1.426 5.750 -14.427 1.00 95.31 119 THR A N 1
ATOM 857 C CA . THR A 1 119 ? -2.832 5.355 -14.302 1.00 95.31 119 THR A CA 1
ATOM 858 C C . THR A 1 119 ? -3.026 4.436 -13.091 1.00 95.31 119 THR A C 1
ATOM 860 O O . THR A 1 119 ? -2.437 3.353 -13.084 1.00 95.31 119 THR A O 1
ATOM 863 N N . PRO A 1 120 ? -3.857 4.798 -12.096 1.00 96.69 120 PRO A N 1
ATOM 864 C CA . PRO A 1 120 ? -4.077 3.959 -10.922 1.00 96.69 120 PRO A CA 1
ATOM 865 C C . PRO A 1 120 ? -4.822 2.662 -11.252 1.00 96.69 120 PRO A C 1
ATOM 867 O O . PRO A 1 120 ? -5.655 2.621 -12.158 1.00 96.69 120 PRO A O 1
ATOM 870 N N . GLU A 1 121 ? -4.561 1.611 -10.476 1.00 96.44 121 GLU A N 1
ATOM 871 C CA . GLU A 1 121 ? -5.481 0.477 -10.339 1.00 96.44 121 GLU A CA 1
ATOM 872 C C . GLU A 1 121 ? -6.535 0.836 -9.284 1.00 96.44 121 GLU A C 1
ATOM 874 O O . GLU A 1 121 ? -6.182 1.233 -8.172 1.00 96.44 121 GLU A O 1
ATOM 879 N N . ILE A 1 122 ? -7.818 0.746 -9.648 1.00 97.19 122 ILE A N 1
ATOM 880 C CA . ILE A 1 122 ? -8.944 1.136 -8.791 1.00 97.19 122 ILE A CA 1
ATOM 881 C C . ILE A 1 122 ? -9.693 -0.114 -8.328 1.00 97.19 122 ILE A C 1
ATOM 883 O O . ILE A 1 122 ? -10.066 -0.956 -9.144 1.00 97.19 122 ILE A O 1
ATOM 887 N N . GLY A 1 123 ? -9.946 -0.210 -7.025 1.00 95.94 123 GLY A N 1
ATOM 888 C CA . GLY A 1 123 ? -10.751 -1.256 -6.406 1.00 95.94 123 GLY A CA 1
ATOM 889 C C . GLY A 1 123 ? -11.962 -0.680 -5.678 1.00 95.94 123 GLY A C 1
ATOM 890 O O . GLY A 1 123 ? -11.895 0.400 -5.097 1.00 95.94 123 GLY A O 1
ATOM 891 N N . VAL A 1 124 ? -13.073 -1.417 -5.678 1.00 95.38 124 VAL A N 1
ATOM 892 C CA . VAL A 1 124 ? -14.257 -1.097 -4.868 1.00 95.38 124 VAL A CA 1
ATOM 893 C C . VAL A 1 124 ? -14.630 -2.324 -4.051 1.00 95.38 124 VAL A C 1
ATOM 895 O O . VAL A 1 124 ? -14.756 -3.422 -4.590 1.00 95.38 124 VAL A O 1
ATOM 898 N N . LYS A 1 125 ? -14.783 -2.149 -2.739 1.00 92.38 125 LYS A N 1
ATOM 899 C CA . LYS A 1 125 ? -15.217 -3.199 -1.809 1.00 92.38 125 LYS A CA 1
ATOM 900 C C . LYS A 1 125 ? -16.248 -2.644 -0.843 1.00 92.38 125 LYS A C 1
ATOM 902 O O . LYS A 1 125 ? -16.209 -1.461 -0.522 1.00 92.38 125 LYS A O 1
ATOM 907 N N . MET A 1 126 ? -17.123 -3.495 -0.321 1.00 89.94 126 MET A N 1
ATOM 908 C CA . MET A 1 126 ? -18.004 -3.090 0.769 1.00 89.94 126 MET A CA 1
ATOM 909 C C . MET A 1 126 ? -17.342 -3.365 2.117 1.00 89.94 126 MET A C 1
ATOM 911 O O . MET A 1 126 ? -16.662 -4.379 2.332 1.00 89.94 126 MET A O 1
ATOM 915 N N . LEU A 1 127 ? -17.556 -2.453 3.063 1.00 86.38 127 LEU A N 1
ATOM 916 C CA . LEU A 1 127 ? -17.203 -2.680 4.460 1.00 86.38 127 LEU A CA 1
ATOM 917 C C . LEU A 1 127 ? -17.977 -3.891 5.012 1.00 86.38 127 LEU A C 1
ATOM 919 O O . LEU A 1 127 ? -17.396 -4.738 5.694 1.00 86.38 127 LEU A O 1
ATOM 923 N N . CYS A 1 128 ? -19.239 -4.034 4.605 1.00 77.31 128 CYS A N 1
ATOM 924 C CA . CYS A 1 128 ? -20.150 -5.099 5.008 1.00 77.31 128 CYS A CA 1
ATOM 925 C C . CYS A 1 128 ? -20.748 -5.763 3.761 1.00 77.31 128 CYS A C 1
ATOM 927 O O . CYS A 1 128 ? -21.461 -5.098 3.018 1.00 77.31 128 CYS A O 1
ATOM 929 N N . ASP A 1 129 ? -20.481 -7.054 3.547 1.00 67.50 129 ASP A N 1
ATOM 930 C CA . ASP A 1 129 ? -21.115 -7.823 2.461 1.00 67.50 129 ASP A CA 1
ATOM 931 C C . ASP A 1 129 ? -22.348 -8.604 2.962 1.00 67.50 129 ASP A C 1
ATOM 933 O O . ASP A 1 129 ? -23.296 -8.789 2.213 1.00 67.50 129 ASP A O 1
ATOM 937 N N . ASN A 1 130 ? -22.356 -9.025 4.240 1.00 67.50 130 ASN A N 1
ATOM 938 C CA . ASN A 1 130 ? -23.447 -9.791 4.867 1.00 67.50 130 ASN A CA 1
ATOM 939 C C . ASN A 1 130 ? -23.705 -9.316 6.307 1.00 67.50 130 ASN A C 1
ATOM 941 O O . ASN A 1 130 ? -24.684 -8.636 6.598 1.00 67.50 130 ASN A O 1
ATOM 945 N N . SER A 1 131 ? -22.783 -9.650 7.213 1.00 71.81 131 SER A N 1
ATOM 946 C CA . SER A 1 131 ? -22.804 -9.254 8.619 1.00 71.81 131 SER A CA 1
ATOM 947 C C . SER A 1 131 ? -21.781 -8.145 8.866 1.00 71.81 131 SER A C 1
ATOM 949 O O . SER A 1 131 ? -20.623 -8.302 8.459 1.00 71.81 131 SER A O 1
ATOM 951 N N . PRO A 1 132 ? -22.166 -7.033 9.510 1.00 76.25 132 PRO A N 1
ATOM 952 C CA . PRO A 1 132 ? -21.230 -5.960 9.804 1.00 76.25 132 PRO A CA 1
ATOM 953 C C . PRO A 1 132 ? -20.160 -6.441 10.799 1.00 76.25 132 PRO A C 1
ATOM 955 O O . PRO A 1 132 ? -20.511 -7.134 11.756 1.00 76.25 132 PRO A O 1
ATOM 958 N N . PRO A 1 133 ? -18.875 -6.097 10.591 1.00 80.69 133 PRO A N 1
ATOM 959 C CA . PRO A 1 133 ? -17.852 -6.325 11.603 1.00 80.69 133 PRO A CA 1
ATOM 960 C C . PRO A 1 133 ? -18.106 -5.426 12.822 1.00 80.69 133 PRO A C 1
ATOM 962 O O . PRO A 1 133 ? -18.739 -4.374 12.695 1.00 80.69 133 PRO A O 1
ATOM 965 N N . ASP A 1 134 ? -17.573 -5.811 13.983 1.00 87.69 134 ASP A N 1
ATOM 966 C CA . ASP A 1 134 ? -17.628 -4.978 15.192 1.00 87.69 134 ASP A CA 1
ATOM 967 C C . ASP A 1 134 ? -16.838 -3.678 14.953 1.00 87.69 134 ASP A C 1
ATOM 969 O O . ASP A 1 134 ? -17.287 -2.579 15.282 1.00 87.69 134 ASP A O 1
ATOM 973 N N . TYR A 1 135 ? -15.675 -3.808 14.308 1.00 91.12 135 TYR A N 1
ATOM 974 C CA . TYR A 1 135 ? -14.899 -2.704 13.753 1.00 91.12 135 TYR A CA 1
ATOM 975 C C . TYR A 1 135 ? -14.018 -3.180 12.596 1.00 91.12 135 TYR A C 1
ATOM 977 O O . TYR A 1 135 ? -13.728 -4.371 12.436 1.00 91.12 135 TYR A O 1
ATOM 985 N N . ALA A 1 136 ? -13.572 -2.230 11.780 1.00 93.88 136 ALA A N 1
ATOM 986 C CA . ALA A 1 136 ? -12.567 -2.464 10.757 1.00 93.88 136 ALA A CA 1
ATOM 987 C C . ALA A 1 136 ? -11.320 -1.616 10.995 1.00 93.88 136 ALA A C 1
ATOM 989 O O . ALA A 1 136 ? -11.380 -0.521 11.548 1.00 93.88 136 ALA A O 1
ATOM 990 N N . ILE A 1 137 ? -10.192 -2.141 10.539 1.00 96.62 137 ILE A N 1
ATOM 991 C CA . ILE A 1 137 ? -8.879 -1.514 10.597 1.00 96.62 137 ILE A CA 1
ATOM 992 C C . ILE A 1 137 ? -8.429 -1.322 9.159 1.00 96.62 137 ILE A C 1
ATOM 994 O O . ILE A 1 137 ? -8.296 -2.303 8.435 1.00 96.62 137 ILE A O 1
ATOM 998 N N . ILE A 1 138 ? -8.191 -0.092 8.729 1.00 97.69 138 ILE A N 1
ATOM 999 C CA . ILE A 1 138 ? -7.580 0.196 7.433 1.00 97.69 138 ILE A CA 1
ATOM 1000 C C . ILE A 1 138 ? -6.157 0.679 7.678 1.00 97.69 138 ILE A C 1
ATOM 1002 O O . ILE A 1 138 ? -5.940 1.583 8.483 1.00 97.69 138 ILE A O 1
ATOM 1006 N N . VAL A 1 139 ? -5.199 0.076 6.977 1.00 98.69 139 VAL A N 1
ATOM 1007 C CA . VAL A 1 139 ? -3.790 0.475 7.031 1.00 98.69 139 VAL A CA 1
ATOM 1008 C C . VAL A 1 139 ? -3.311 0.812 5.628 1.00 98.69 139 VAL A C 1
ATOM 1010 O O . VAL A 1 139 ? -3.511 0.021 4.705 1.00 98.69 139 VAL A O 1
ATOM 1013 N N . LEU A 1 140 ? -2.703 1.986 5.468 1.00 98.69 140 LEU A N 1
ATOM 1014 C CA . LEU A 1 140 ? -1.986 2.401 4.262 1.00 98.69 140 LEU A CA 1
ATOM 1015 C C . LEU A 1 140 ? -0.524 2.580 4.653 1.00 98.69 140 LEU A C 1
ATOM 1017 O O . LEU A 1 140 ? -0.243 3.287 5.620 1.00 98.69 140 LEU A O 1
ATOM 1021 N N . ALA A 1 141 ? 0.398 1.968 3.922 1.00 98.50 141 ALA A N 1
ATOM 1022 C CA . ALA A 1 141 ? 1.820 2.135 4.195 1.00 98.50 141 ALA A CA 1
ATOM 1023 C C . ALA A 1 141 ? 2.674 2.025 2.926 1.00 98.50 141 ALA A C 1
ATOM 1025 O O . ALA A 1 141 ? 2.217 1.497 1.903 1.00 98.50 141 ALA A O 1
ATOM 1026 N N . SER A 1 142 ? 3.899 2.549 3.009 1.00 98.25 142 SER A N 1
ATOM 1027 C CA . SER A 1 142 ? 4.942 2.338 2.002 1.00 98.25 142 SER A CA 1
ATOM 1028 C C . SER A 1 142 ? 5.459 0.892 2.027 1.00 98.25 142 SER A C 1
ATOM 1030 O O . SER A 1 142 ? 5.208 0.127 2.964 1.00 98.25 142 SER A O 1
ATOM 1032 N N . ASP A 1 143 ? 6.190 0.521 0.984 1.00 95.88 143 ASP A N 1
ATOM 1033 C CA . ASP A 1 143 ? 6.993 -0.703 0.888 1.00 95.88 143 ASP A CA 1
ATOM 1034 C C . ASP A 1 143 ? 8.001 -0.847 2.038 1.00 95.88 143 ASP A C 1
ATOM 1036 O O . ASP A 1 143 ? 8.193 -1.957 2.529 1.00 95.88 143 ASP A O 1
ATOM 1040 N N . GLY A 1 144 ? 8.502 0.258 2.603 1.00 96.56 144 GLY A N 1
ATOM 1041 C CA . GLY A 1 144 ? 9.276 0.245 3.851 1.00 96.56 144 GLY A CA 1
ATOM 1042 C C . GLY A 1 144 ? 8.621 -0.549 4.999 1.00 96.56 144 GLY A C 1
ATOM 1043 O O . GLY A 1 144 ? 9.329 -1.088 5.853 1.00 96.56 144 GLY A O 1
ATOM 1044 N N . VAL A 1 145 ? 7.286 -0.691 5.004 1.00 98.25 145 VAL A N 1
ATOM 1045 C CA . VAL A 1 145 ? 6.546 -1.636 5.863 1.00 98.25 145 VAL A CA 1
ATOM 1046 C C . VAL A 1 145 ? 6.390 -3.008 5.198 1.00 98.25 145 VAL A C 1
ATOM 1048 O O . VAL A 1 145 ? 6.705 -4.031 5.810 1.00 98.25 145 VAL A O 1
ATOM 1051 N N . PHE A 1 146 ? 5.854 -3.055 3.977 1.00 96.94 146 PHE A N 1
ATOM 1052 C CA . PHE A 1 146 ? 5.364 -4.294 3.358 1.00 96.94 146 PHE A CA 1
ATOM 1053 C C . PHE A 1 146 ? 6.441 -5.221 2.788 1.00 96.94 146 PHE A C 1
ATOM 1055 O O . PHE A 1 146 ? 6.163 -6.408 2.597 1.00 96.94 146 PHE A O 1
ATOM 1062 N N . ASP A 1 147 ? 7.663 -4.733 2.595 1.00 94.38 147 ASP A N 1
ATOM 1063 C CA . ASP A 1 147 ? 8.808 -5.563 2.219 1.00 94.38 147 ASP A CA 1
ATOM 1064 C C . ASP A 1 147 ? 9.278 -6.463 3.370 1.00 94.38 147 ASP A C 1
ATOM 1066 O O . ASP A 1 147 ? 9.859 -7.525 3.138 1.00 94.38 147 ASP A O 1
ATOM 1070 N N . VAL A 1 148 ? 8.985 -6.081 4.619 1.00 95.94 148 VAL A N 1
ATOM 1071 C CA . VAL A 1 148 ? 9.448 -6.787 5.828 1.00 95.94 148 VAL A CA 1
ATOM 1072 C C . VAL A 1 148 ? 8.318 -7.304 6.725 1.00 95.94 148 VAL A C 1
ATOM 1074 O O . VAL A 1 148 ? 8.543 -8.186 7.563 1.00 95.94 148 VAL A O 1
ATOM 1077 N N . LEU A 1 149 ? 7.090 -6.806 6.559 1.00 97.62 149 LEU A N 1
ATOM 1078 C CA . LEU A 1 149 ? 5.910 -7.243 7.306 1.00 97.62 149 LEU A CA 1
ATOM 1079 C C . LEU A 1 149 ? 4.814 -7.781 6.386 1.00 97.62 149 LEU A C 1
ATOM 1081 O O . LEU A 1 149 ? 4.421 -7.157 5.402 1.00 97.62 149 LEU A O 1
ATOM 1085 N N . LYS A 1 150 ? 4.248 -8.933 6.761 1.00 97.81 150 LYS A N 1
ATOM 1086 C CA . LYS A 1 150 ? 3.059 -9.487 6.106 1.00 97.81 150 LYS A CA 1
ATOM 1087 C C . LYS A 1 150 ? 1.802 -8.721 6.515 1.00 97.81 150 LYS A C 1
ATOM 1089 O O . LYS A 1 150 ? 1.712 -8.179 7.616 1.00 97.81 150 LYS A O 1
ATOM 1094 N N . ASN A 1 151 ? 0.778 -8.761 5.662 1.00 98.12 151 ASN A N 1
ATOM 1095 C CA . ASN A 1 151 ? -0.507 -8.098 5.913 1.00 98.12 151 ASN A CA 1
ATOM 1096 C C . ASN A 1 151 ? -1.146 -8.538 7.239 1.00 98.12 151 ASN A C 1
ATOM 1098 O O . ASN A 1 151 ? -1.786 -7.739 7.918 1.00 98.12 151 ASN A O 1
ATOM 1102 N N . GLU A 1 152 ? -1.012 -9.812 7.602 1.00 97.94 152 GLU A N 1
ATOM 1103 C CA . GLU A 1 152 ? -1.564 -10.370 8.836 1.00 97.94 152 GLU A CA 1
ATOM 1104 C C . GLU A 1 152 ? -0.819 -9.848 10.067 1.00 97.94 152 GLU A C 1
ATOM 1106 O O . GLU A 1 152 ? -1.458 -9.545 11.069 1.00 97.94 152 GLU A O 1
ATOM 1111 N N . GLU A 1 153 ? 0.506 -9.682 9.982 1.00 98.19 153 GLU A N 1
ATOM 1112 C CA . GLU A 1 153 ? 1.324 -9.112 11.061 1.00 98.19 153 GLU A CA 1
ATOM 1113 C C . GLU A 1 153 ? 0.949 -7.646 11.305 1.00 98.19 153 GLU A C 1
ATOM 1115 O O . GLU A 1 153 ? 0.705 -7.251 12.443 1.00 98.19 153 GLU A O 1
ATOM 1120 N N . VAL A 1 154 ? 0.820 -6.859 10.231 1.00 98.62 154 VAL A N 1
ATOM 1121 C CA . VAL A 1 154 ? 0.422 -5.443 10.300 1.00 98.62 154 VAL A CA 1
ATOM 1122 C C . VAL A 1 154 ? -0.962 -5.289 10.940 1.00 98.62 154 VAL A C 1
ATOM 1124 O O . VAL A 1 154 ? -1.134 -4.497 11.868 1.00 98.62 154 VAL A O 1
ATOM 1127 N N . ILE A 1 155 ? -1.950 -6.074 10.490 1.00 98.44 155 ILE A N 1
ATOM 1128 C CA . ILE A 1 155 ? -3.297 -6.050 11.078 1.00 98.44 155 ILE A CA 1
ATOM 1129 C C . ILE A 1 155 ? -3.284 -6.546 12.523 1.00 98.44 155 ILE A C 1
ATOM 1131 O O . ILE A 1 155 ? -3.989 -5.973 13.347 1.00 98.44 155 ILE A O 1
ATOM 1135 N N . ALA A 1 156 ? -2.492 -7.566 12.861 1.00 98.00 156 ALA A N 1
ATOM 1136 C CA . ALA A 1 156 ? -2.399 -8.063 14.231 1.00 98.00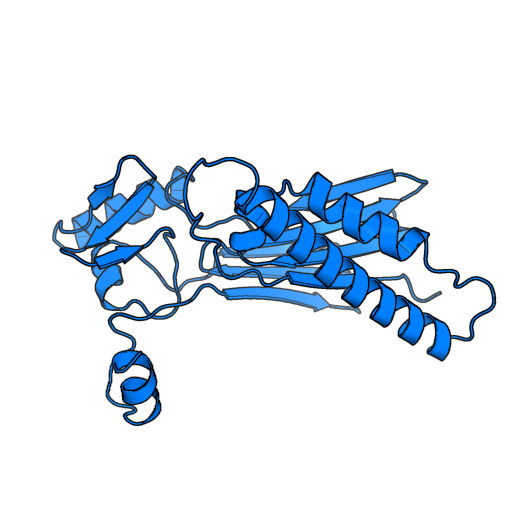 156 ALA A CA 1
ATOM 1137 C C . ALA A 1 156 ? -1.852 -6.999 15.194 1.00 98.00 156 ALA A C 1
ATOM 1139 O O . ALA A 1 156 ? -2.425 -6.820 16.268 1.00 98.00 156 ALA A O 1
ATOM 1140 N N . ILE A 1 157 ? -0.808 -6.259 14.800 1.00 98.31 157 ILE A N 1
ATOM 1141 C CA . ILE A 1 157 ? -0.255 -5.155 15.600 1.00 98.31 157 ILE A CA 1
ATOM 1142 C C . ILE A 1 157 ? -1.330 -4.093 15.851 1.00 98.31 157 ILE A C 1
ATOM 1144 O O . ILE A 1 157 ? -1.631 -3.790 17.004 1.00 98.31 157 ILE A O 1
ATOM 1148 N N . ALA A 1 158 ? -1.975 -3.587 14.795 1.00 98.12 158 ALA A N 1
ATOM 1149 C CA . ALA A 1 158 ? -3.029 -2.582 14.942 1.00 98.12 158 ALA A CA 1
ATOM 1150 C C . ALA A 1 158 ? -4.218 -3.094 15.780 1.00 98.12 158 ALA A C 1
ATOM 1152 O O . ALA A 1 158 ? -4.742 -2.398 16.645 1.00 98.12 158 ALA A O 1
ATOM 1153 N N . ASN A 1 159 ? -4.618 -4.348 15.581 1.00 96.75 159 ASN A N 1
ATOM 1154 C CA . ASN A 1 159 ? -5.705 -4.969 16.331 1.00 96.75 159 ASN A CA 1
ATOM 1155 C C . ASN A 1 159 ? -5.385 -5.118 17.829 1.00 96.75 159 ASN A C 1
ATOM 1157 O O . ASN A 1 159 ? -6.284 -5.017 18.661 1.00 96.75 159 ASN A O 1
ATOM 1161 N N . ASN A 1 160 ? -4.122 -5.353 18.188 1.00 95.94 160 ASN A N 1
ATOM 1162 C CA . ASN A 1 160 ? -3.705 -5.438 19.587 1.00 95.94 160 ASN A CA 1
ATOM 1163 C C . ASN A 1 160 ? -3.762 -4.071 20.279 1.00 95.94 160 ASN A C 1
ATOM 1165 O O . ASN A 1 160 ? -4.263 -3.978 21.397 1.00 95.94 160 ASN A O 1
ATOM 1169 N N . GLU A 1 161 ? -3.321 -3.009 19.606 1.00 95.31 161 GLU A N 1
ATOM 1170 C CA . GLU A 1 161 ? -3.347 -1.641 20.144 1.00 95.31 161 GLU A CA 1
ATOM 1171 C C . GLU A 1 161 ? -4.772 -1.187 20.473 1.00 95.31 161 GLU A C 1
ATOM 1173 O O . GLU A 1 161 ? -5.045 -0.697 21.572 1.00 95.31 161 GLU A O 1
ATOM 1178 N N . ILE A 1 162 ? -5.723 -1.426 19.564 1.00 93.38 162 ILE A N 1
ATOM 1179 C CA . ILE A 1 162 ? -7.113 -1.039 19.819 1.00 93.38 162 ILE A CA 1
ATOM 1180 C C . ILE A 1 162 ? -7.782 -1.898 20.897 1.00 93.38 162 ILE A C 1
ATOM 1182 O O . ILE A 1 162 ? -8.539 -1.373 21.708 1.00 93.38 162 ILE A O 1
ATOM 1186 N N . LYS A 1 163 ? -7.466 -3.197 20.983 1.00 91.50 163 LYS A N 1
ATOM 1187 C CA . LYS A 1 163 ? -7.971 -4.070 22.059 1.00 91.50 163 LYS A CA 1
ATOM 1188 C C . LYS A 1 163 ? -7.472 -3.659 23.443 1.00 91.50 163 LYS A C 1
ATOM 1190 O O . LYS A 1 163 ? -8.197 -3.830 24.419 1.00 91.50 163 LYS A O 1
ATOM 1195 N N . ASN A 1 164 ? -6.261 -3.114 23.523 1.00 89.75 164 ASN A N 1
ATOM 1196 C CA . A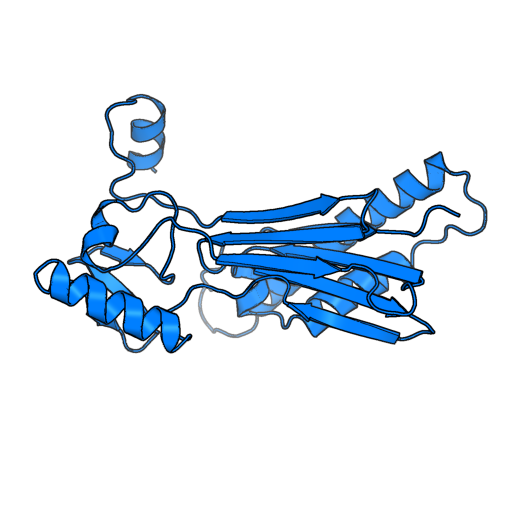SN A 1 164 ? -5.678 -2.619 24.769 1.00 89.75 164 ASN A CA 1
ATOM 1197 C C . ASN A 1 164 ? -6.206 -1.231 25.169 1.00 89.75 164 ASN A C 1
ATOM 1199 O O . ASN A 1 164 ? -5.914 -0.745 26.262 1.00 89.75 164 ASN A O 1
ATOM 1203 N N . THR A 1 165 ? -7.002 -0.592 24.310 1.00 86.62 165 THR A N 1
ATOM 1204 C CA . THR A 1 165 ? -7.603 0.714 24.578 1.00 86.62 165 THR A CA 1
ATOM 1205 C C . THR A 1 165 ? -8.909 0.531 25.354 1.00 86.62 165 THR A C 1
ATOM 1207 O O . THR A 1 165 ? -9.919 0.082 24.813 1.00 86.62 165 THR A O 1
ATOM 1210 N N . SER A 1 166 ? -8.911 0.886 26.642 1.00 79.62 166 SER A N 1
ATOM 1211 C CA . SER A 1 166 ? -10.123 0.829 27.469 1.00 79.62 166 SER A CA 1
ATOM 1212 C C . SER A 1 166 ? -11.081 1.967 27.112 1.00 79.62 166 SER A C 1
ATOM 1214 O O . SER A 1 166 ? -10.772 3.136 27.330 1.00 79.62 166 SER A O 1
ATOM 1216 N N . THR A 1 167 ? -12.258 1.625 26.582 1.00 80.44 167 THR A N 1
ATOM 1217 C CA . THR A 1 167 ? -13.277 2.603 26.148 1.00 80.44 167 THR A CA 1
ATOM 1218 C C . THR A 1 167 ? -14.631 2.449 26.850 1.00 80.44 167 THR A C 1
ATOM 1220 O O . THR A 1 167 ? -15.552 3.223 26.588 1.00 80.44 167 THR A O 1
ATOM 1223 N N . LEU A 1 168 ? -14.773 1.481 27.765 1.00 77.50 168 LEU A N 1
ATOM 1224 C CA . LEU A 1 168 ? -16.058 1.072 28.359 1.00 77.50 168 LEU A CA 1
ATOM 1225 C C . LEU A 1 168 ? -16.803 2.190 29.109 1.00 77.50 168 LEU A C 1
ATOM 1227 O O . LEU A 1 168 ? -18.031 2.198 29.103 1.00 77.50 168 LEU A O 1
ATOM 1231 N N . PHE A 1 169 ? -16.082 3.141 29.706 1.00 83.88 169 PHE A N 1
ATOM 1232 C CA . PHE A 1 169 ? -16.654 4.215 30.535 1.00 83.88 169 PHE A CA 1
ATOM 1233 C C . PHE A 1 169 ? -16.449 5.620 29.958 1.00 83.88 169 PHE A C 1
ATOM 1235 O O . PHE A 1 169 ? -16.698 6.606 30.643 1.00 83.88 169 PHE A O 1
ATOM 1242 N N . LEU A 1 170 ? -15.985 5.712 28.711 1.00 86.06 170 LEU A N 1
ATOM 1243 C CA . LEU A 1 170 ? -15.686 6.985 28.065 1.00 86.06 170 LEU A CA 1
ATOM 1244 C C . LEU A 1 170 ? -16.934 7.584 27.402 1.00 86.06 170 LEU A C 1
ATOM 1246 O O . LEU A 1 170 ? -17.752 6.866 26.812 1.00 86.06 170 LEU A O 1
ATOM 1250 N N . SER A 1 171 ? -17.045 8.911 27.451 1.00 89.25 171 SER A N 1
ATOM 1251 C CA . SER A 1 171 ? -17.960 9.682 26.604 1.00 89.25 171 SER A CA 1
ATOM 1252 C C . SER A 1 171 ? -17.631 9.498 25.118 1.00 89.25 171 SER A C 1
ATOM 1254 O O . SER A 1 171 ? -16.606 8.925 24.742 1.00 89.25 171 SER A O 1
ATOM 1256 N N . LYS A 1 172 ? -18.510 9.976 24.234 1.00 86.62 172 LYS A N 1
ATOM 1257 C CA . LYS A 1 172 ? -18.313 9.835 22.786 1.00 86.62 172 LYS A CA 1
ATOM 1258 C C . LYS A 1 172 ? -17.040 10.546 22.319 1.00 86.62 172 LYS A C 1
ATOM 1260 O O . LYS A 1 172 ? -16.287 9.990 21.525 1.00 86.62 172 LYS A O 1
ATOM 1265 N N . GLU A 1 173 ? -16.788 11.743 22.831 1.00 88.75 173 GLU A N 1
ATOM 1266 C CA . GLU A 1 173 ? -15.619 12.558 22.506 1.00 88.75 173 GLU A CA 1
ATOM 1267 C C . GLU A 1 173 ? -14.328 11.905 23.019 1.00 88.75 173 GLU A C 1
ATOM 1269 O O . GLU A 1 173 ? -13.337 11.827 22.291 1.00 88.75 173 GLU A O 1
ATOM 1274 N N . GLU A 1 174 ? -14.353 11.362 24.238 1.00 90.62 174 GLU A N 1
ATOM 1275 C CA . GLU A 1 174 ? -13.216 10.644 24.820 1.00 90.62 174 GLU A CA 1
ATOM 1276 C C . GLU A 1 174 ? -12.910 9.337 24.080 1.00 90.62 174 GLU A C 1
ATOM 1278 O O . GLU A 1 174 ? -11.739 9.007 23.899 1.00 90.62 174 GLU A O 1
ATOM 1283 N N . LYS A 1 175 ? -13.932 8.613 23.597 1.00 88.69 175 LYS A N 1
ATOM 1284 C CA . LYS A 1 175 ? -13.740 7.422 22.752 1.00 88.69 175 LYS A CA 1
ATOM 1285 C C . LYS A 1 175 ? -12.996 7.764 21.470 1.00 88.69 175 LYS A C 1
ATOM 1287 O O . LYS A 1 175 ? -11.980 7.143 21.182 1.00 88.69 175 LYS A O 1
ATOM 1292 N N . VAL A 1 176 ? -13.440 8.797 20.753 1.00 88.94 176 VAL A N 1
ATOM 1293 C CA . VAL A 1 176 ? -12.777 9.248 19.518 1.00 88.94 176 VAL A CA 1
ATOM 1294 C C . VAL A 1 176 ? -11.325 9.658 19.788 1.00 88.94 176 VAL A C 1
ATOM 1296 O O . VAL A 1 176 ? -10.429 9.327 19.010 1.00 88.94 176 VAL A O 1
ATOM 1299 N N . ALA A 1 177 ? -11.064 10.347 20.902 1.00 91.12 177 ALA A N 1
ATOM 1300 C CA . ALA A 1 177 ? -9.705 10.708 21.296 1.00 91.12 177 ALA A CA 1
ATOM 1301 C C . ALA A 1 177 ? -8.842 9.469 21.599 1.00 91.12 177 ALA A C 1
ATOM 1303 O O . ALA A 1 177 ? -7.719 9.371 21.102 1.00 91.12 177 ALA A O 1
ATOM 1304 N N . ALA A 1 178 ? -9.369 8.504 22.357 1.00 91.31 178 ALA A N 1
ATOM 1305 C CA . ALA A 1 178 ? -8.676 7.261 22.687 1.00 91.31 178 ALA A CA 1
ATOM 1306 C C . ALA A 1 178 ? -8.377 6.416 21.436 1.00 91.31 178 ALA A C 1
ATOM 1308 O O . ALA A 1 178 ? -7.260 5.930 21.269 1.00 91.31 178 ALA A O 1
ATOM 1309 N N . GLU A 1 179 ? -9.333 6.306 20.513 1.00 91.69 179 GLU A N 1
ATOM 1310 C CA . GLU A 1 179 ? -9.173 5.614 19.228 1.00 91.69 179 GLU A CA 1
ATOM 1311 C C . GLU A 1 179 ? -8.106 6.282 18.346 1.00 91.69 179 GLU A C 1
ATOM 1313 O O . GLU A 1 179 ? -7.303 5.596 17.712 1.00 91.69 179 GLU A O 1
ATOM 1318 N N . SER A 1 180 ? -8.049 7.618 18.337 1.00 92.69 180 SER A N 1
ATOM 1319 C CA . SER A 1 180 ? -7.012 8.381 17.631 1.00 92.69 180 SER A CA 1
ATOM 1320 C C . SER A 1 180 ? -5.615 8.133 18.216 1.00 92.69 180 SER A C 1
ATOM 1322 O O . SER A 1 180 ? -4.651 7.914 17.476 1.00 92.69 180 SER A O 1
ATOM 1324 N N . VAL A 1 181 ? -5.500 8.081 19.549 1.00 95.44 181 VAL A N 1
ATOM 1325 C CA . VAL A 1 181 ? -4.250 7.713 20.235 1.00 95.44 181 VAL A CA 1
ATOM 1326 C C . VAL A 1 181 ? -3.841 6.282 19.887 1.00 95.44 181 VAL A C 1
ATOM 1328 O O . VAL A 1 181 ? -2.686 6.056 19.528 1.00 95.44 181 VAL A O 1
ATOM 1331 N N . ALA A 1 182 ? -4.781 5.336 19.910 1.00 95.88 182 ALA A N 1
ATOM 1332 C CA . ALA A 1 182 ? -4.531 3.947 19.536 1.00 95.88 182 ALA A CA 1
ATOM 1333 C C . ALA A 1 182 ? -4.076 3.815 18.075 1.00 95.88 182 ALA A C 1
ATOM 1335 O O . ALA A 1 182 ? -3.217 2.993 17.760 1.00 95.88 182 ALA A O 1
ATOM 1336 N N . ALA A 1 183 ? -4.629 4.624 17.167 1.00 97.19 183 ALA A N 1
ATOM 1337 C CA . ALA A 1 183 ? -4.263 4.600 15.753 1.00 97.19 183 ALA A CA 1
ATOM 1338 C C . ALA A 1 183 ? -2.833 5.109 15.550 1.00 97.19 183 ALA A C 1
ATOM 1340 O O . ALA A 1 183 ? -2.044 4.490 14.833 1.00 97.19 183 ALA A O 1
ATOM 1341 N N . LYS A 1 184 ? -2.469 6.198 16.237 1.00 97.62 184 LYS A N 1
ATOM 1342 C CA . LYS A 1 184 ? -1.098 6.715 16.238 1.00 97.62 184 LYS A CA 1
ATOM 1343 C C . LYS A 1 184 ? -0.117 5.709 16.846 1.00 97.62 184 LYS A C 1
ATOM 1345 O O . LYS A 1 184 ? 0.932 5.476 16.253 1.00 97.62 184 LYS A O 1
ATOM 1350 N N . SER A 1 185 ? -0.470 5.101 17.982 1.00 97.88 185 SER A N 1
ATOM 1351 C CA . SER A 1 185 ? 0.330 4.056 18.637 1.00 97.88 185 SER A CA 1
ATOM 1352 C C . SER A 1 185 ? 0.581 2.887 17.686 1.00 97.88 185 SER A C 1
ATOM 1354 O O . SER A 1 185 ? 1.728 2.557 17.407 1.00 97.88 185 SER A O 1
ATOM 1356 N N . ALA A 1 186 ? -0.475 2.360 17.060 1.00 98.44 186 ALA A N 1
ATOM 1357 C CA . ALA A 1 186 ? -0.370 1.298 16.064 1.00 98.44 186 ALA A CA 1
ATOM 1358 C C . ALA A 1 186 ? 0.530 1.659 14.883 1.00 98.44 186 ALA A C 1
ATOM 1360 O O . ALA A 1 186 ? 1.387 0.858 14.515 1.00 98.44 186 ALA A O 1
ATOM 1361 N N . ALA A 1 187 ? 0.376 2.854 14.307 1.00 98.69 187 ALA A N 1
ATOM 1362 C CA . ALA A 1 187 ? 1.234 3.303 13.215 1.00 98.69 187 ALA A CA 1
ATOM 1363 C C . ALA A 1 187 ? 2.714 3.355 13.636 1.00 98.69 187 ALA A C 1
ATOM 1365 O O . ALA A 1 187 ? 3.576 2.877 12.897 1.00 98.69 187 ALA A O 1
ATOM 1366 N N . CYS A 1 188 ? 3.006 3.869 14.836 1.00 98.50 188 CYS A N 1
ATOM 1367 C CA . CYS A 1 188 ? 4.356 3.888 15.397 1.00 98.50 188 CYS A CA 1
ATOM 1368 C C . CYS A 1 188 ? 4.903 2.473 15.638 1.00 98.50 188 CYS A C 1
ATOM 1370 O O . CYS A 1 188 ? 6.025 2.187 15.228 1.00 98.50 188 CYS A O 1
ATOM 1372 N N . THR A 1 189 ? 4.118 1.578 16.243 1.00 98.62 189 THR A N 1
ATOM 1373 C CA . THR A 1 189 ? 4.527 0.193 16.518 1.00 98.62 189 THR A CA 1
ATOM 1374 C C . THR A 1 189 ? 4.791 -0.575 15.221 1.00 98.62 189 THR A C 1
ATOM 1376 O O . THR A 1 189 ? 5.791 -1.287 15.127 1.00 98.62 189 THR A O 1
ATOM 1379 N N . ILE A 1 190 ? 3.953 -0.405 14.190 1.00 98.75 190 ILE A N 1
ATOM 1380 C CA . ILE A 1 190 ? 4.166 -1.005 12.862 1.00 98.75 190 ILE A CA 1
ATOM 1381 C C . ILE A 1 190 ? 5.473 -0.495 12.249 1.00 98.75 190 ILE A C 1
ATOM 1383 O O . ILE A 1 190 ? 6.296 -1.302 11.816 1.00 98.75 190 ILE A O 1
ATOM 1387 N N . ALA A 1 191 ? 5.682 0.824 12.241 1.00 98.31 191 ALA A N 1
ATOM 1388 C CA . ALA A 1 191 ? 6.871 1.428 11.651 1.00 98.31 191 ALA A CA 1
ATOM 1389 C C . ALA A 1 191 ? 8.162 0.994 12.365 1.00 98.31 191 ALA A C 1
ATOM 1391 O O . ALA A 1 191 ? 9.143 0.634 11.718 1.00 98.31 191 ALA A O 1
ATOM 1392 N N . GLU A 1 192 ? 8.148 0.959 13.697 1.00 97.50 192 GLU A N 1
ATOM 1393 C CA . GLU A 1 192 ? 9.292 0.530 14.501 1.00 97.50 192 GLU A CA 1
ATOM 1394 C C . GLU A 1 192 ? 9.580 -0.968 14.332 1.00 97.50 192 GLU A C 1
ATOM 1396 O O . GLU A 1 192 ? 10.735 -1.366 14.194 1.00 97.50 192 GLU A O 1
ATOM 1401 N N . THR A 1 193 ? 8.540 -1.803 14.254 1.00 97.62 193 THR A N 1
ATOM 1402 C CA . THR A 1 193 ? 8.700 -3.240 13.980 1.00 97.62 193 THR A CA 1
ATOM 1403 C C . THR A 1 193 ? 9.313 -3.467 12.597 1.00 97.62 193 THR A C 1
ATOM 1405 O O . THR A 1 193 ? 10.218 -4.289 12.449 1.00 97.62 193 THR A O 1
ATOM 1408 N N . ALA A 1 194 ? 8.862 -2.722 11.581 1.00 96.81 194 ALA A N 1
ATOM 1409 C CA . ALA A 1 194 ? 9.449 -2.770 10.245 1.00 96.81 194 ALA A CA 1
ATOM 1410 C C . ALA A 1 194 ? 10.925 -2.341 10.272 1.00 96.81 194 ALA A C 1
ATOM 1412 O O . ALA A 1 194 ? 11.784 -3.070 9.776 1.00 96.81 194 ALA A O 1
ATOM 1413 N N . ARG A 1 195 ? 11.245 -1.223 10.940 1.00 94.88 195 ARG A N 1
ATOM 1414 C CA . ARG A 1 195 ? 12.622 -0.732 11.118 1.00 94.88 195 ARG A CA 1
ATOM 1415 C C . ARG A 1 195 ? 13.529 -1.790 11.745 1.00 94.88 195 ARG A C 1
ATOM 1417 O O . ARG A 1 195 ? 14.625 -2.034 11.248 1.00 94.88 195 ARG A O 1
ATOM 1424 N N . GLN A 1 196 ? 13.067 -2.446 12.807 1.00 93.38 196 GLN A N 1
ATOM 1425 C CA . GLN A 1 196 ? 13.820 -3.505 13.480 1.00 93.38 196 GLN A CA 1
ATOM 1426 C C . GLN A 1 196 ? 14.045 -4.716 12.571 1.00 93.38 196 GLN A C 1
ATOM 1428 O O . GLN A 1 196 ? 15.145 -5.264 12.557 1.00 93.38 196 GLN A O 1
ATOM 1433 N N . LYS A 1 197 ? 13.045 -5.118 11.775 1.00 93.12 197 LYS A N 1
ATOM 1434 C CA . LYS A 1 197 ? 13.207 -6.214 10.808 1.00 93.12 197 LYS A CA 1
ATOM 1435 C C . LYS A 1 197 ? 14.193 -5.878 9.693 1.00 93.12 197 LYS A C 1
ATOM 1437 O O . LYS A 1 197 ? 14.974 -6.748 9.330 1.00 93.12 197 LYS A O 1
ATOM 1442 N N . TRP A 1 198 ? 14.210 -4.639 9.202 1.00 91.19 198 TRP A N 1
ATOM 1443 C CA . TRP A 1 198 ? 15.250 -4.185 8.273 1.00 91.19 198 TRP A CA 1
ATOM 1444 C C . TRP A 1 198 ? 16.649 -4.318 8.889 1.00 91.19 198 TRP A C 1
ATOM 1446 O O . TRP A 1 198 ? 17.572 -4.789 8.234 1.00 91.19 198 TRP A O 1
ATOM 1456 N N . GLN A 1 199 ? 16.811 -3.960 10.165 1.00 88.62 199 GLN A N 1
ATOM 1457 C CA . GLN A 1 199 ? 18.096 -4.051 10.871 1.00 88.62 199 GLN A CA 1
ATOM 1458 C C . GLN A 1 199 ? 18.523 -5.493 11.191 1.00 88.62 199 GLN A C 1
ATOM 1460 O O . GLN A 1 199 ? 19.717 -5.790 11.267 1.00 88.62 199 GLN A O 1
ATOM 1465 N N . ALA A 1 200 ? 17.565 -6.396 11.394 1.00 79.12 200 ALA A N 1
ATOM 1466 C CA . ALA A 1 200 ? 17.811 -7.776 11.777 1.00 79.12 200 ALA A CA 1
ATOM 1467 C C . ALA A 1 200 ? 18.197 -8.632 10.560 1.00 79.12 200 ALA A C 1
ATOM 1469 O O . ALA A 1 200 ? 17.363 -9.339 10.001 1.00 79.12 200 ALA A O 1
ATOM 1470 N N . GLY A 1 201 ? 19.471 -8.619 10.153 1.00 61.41 201 GLY A N 1
ATOM 1471 C CA . GLY A 1 201 ? 19.906 -9.606 9.160 1.00 61.41 201 GLY A CA 1
ATOM 1472 C C . GLY A 1 201 ? 21.241 -9.434 8.453 1.00 61.41 201 GLY A C 1
ATOM 1473 O O . GLY A 1 201 ? 21.558 -10.310 7.652 1.00 61.41 201 GLY A O 1
ATOM 1474 N N . LEU A 1 202 ? 22.035 -8.383 8.690 1.00 57.59 202 LEU A N 1
ATOM 1475 C CA . LEU A 1 202 ? 23.275 -8.194 7.925 1.00 57.59 202 LEU A CA 1
ATOM 1476 C C . LEU A 1 202 ? 24.466 -7.741 8.788 1.00 57.59 202 LEU A C 1
ATOM 1478 O O . LEU A 1 202 ? 24.297 -6.933 9.697 1.00 57.59 202 LEU A O 1
ATOM 1482 N N . PRO A 1 203 ? 25.689 -8.227 8.488 1.00 58.31 203 PRO A N 1
ATOM 1483 C CA . PRO A 1 203 ? 26.922 -7.841 9.182 1.00 58.31 203 PRO A CA 1
ATOM 1484 C C . PRO A 1 203 ? 27.433 -6.432 8.814 1.00 58.31 203 PRO A C 1
ATOM 1486 O O . PRO A 1 203 ? 28.509 -6.040 9.259 1.00 58.31 203 PRO A O 1
ATOM 1489 N N . PHE A 1 204 ? 26.685 -5.677 8.006 1.00 64.12 204 PHE A N 1
ATOM 1490 C CA . PHE A 1 204 ? 27.031 -4.338 7.526 1.00 64.12 204 PHE A CA 1
ATOM 1491 C C . PHE A 1 204 ? 25.848 -3.381 7.708 1.00 64.12 204 PHE A C 1
ATOM 1493 O O . PHE A 1 204 ? 24.719 -3.818 7.922 1.00 64.12 204 PHE A O 1
ATOM 1500 N N . GLU A 1 205 ? 26.117 -2.080 7.600 1.00 60.66 205 GLU A N 1
ATOM 1501 C CA . GLU A 1 205 ? 25.117 -1.015 7.689 1.00 60.66 205 GLU A CA 1
ATOM 1502 C C . GLU A 1 205 ? 23.984 -1.247 6.671 1.00 60.66 205 GLU A C 1
ATOM 1504 O O . GLU A 1 205 ? 24.186 -1.188 5.456 1.00 60.66 205 GLU A O 1
ATOM 1509 N N . VAL A 1 206 ? 22.792 -1.590 7.171 1.00 66.06 206 VAL A N 1
ATOM 1510 C CA . VAL A 1 206 ? 21.614 -1.841 6.334 1.00 66.06 206 VAL A CA 1
ATOM 1511 C C . VAL A 1 206 ? 21.070 -0.502 5.860 1.00 66.06 206 VAL A C 1
ATOM 1513 O O . VAL A 1 206 ? 20.742 0.362 6.673 1.00 66.06 206 VAL A O 1
ATOM 1516 N N . LYS A 1 207 ? 20.913 -0.345 4.544 1.00 77.00 207 LYS A N 1
ATOM 1517 C CA . LYS A 1 207 ? 20.087 0.728 3.995 1.00 77.00 207 LYS A CA 1
ATOM 1518 C C . LYS A 1 207 ? 18.623 0.421 4.323 1.00 77.00 207 LYS A C 1
ATOM 1520 O O . LYS A 1 207 ? 18.027 -0.452 3.700 1.00 77.00 207 LYS A O 1
ATOM 1525 N N . ILE A 1 208 ? 18.089 1.111 5.323 1.00 85.25 208 ILE A N 1
ATOM 1526 C CA . ILE A 1 208 ? 16.669 1.081 5.683 1.00 85.25 208 ILE A CA 1
ATOM 1527 C C . ILE A 1 208 ? 15.934 2.025 4.731 1.00 85.25 208 ILE A C 1
ATOM 1529 O O . ILE A 1 208 ? 16.442 3.109 4.439 1.00 85.25 208 ILE A O 1
ATOM 1533 N N . ASP A 1 209 ? 14.777 1.603 4.238 1.00 89.81 209 ASP A N 1
ATOM 1534 C CA . ASP A 1 209 ? 13.928 2.455 3.410 1.00 89.81 209 ASP A CA 1
ATOM 1535 C C . ASP A 1 209 ? 13.119 3.459 4.248 1.00 89.81 209 ASP A C 1
ATOM 1537 O O . ASP A 1 209 ? 13.009 3.323 5.469 1.00 89.81 209 ASP A O 1
ATOM 1541 N N . ASP A 1 210 ? 12.520 4.457 3.605 1.00 94.88 210 ASP A N 1
ATOM 1542 C CA . ASP A 1 210 ? 11.604 5.375 4.275 1.00 94.88 210 ASP A CA 1
ATOM 1543 C C . ASP A 1 210 ? 10.309 4.644 4.685 1.00 94.88 210 ASP A C 1
ATOM 1545 O O . ASP A 1 210 ? 9.566 4.081 3.874 1.00 94.88 210 ASP A O 1
ATOM 1549 N N . ILE A 1 211 ? 9.999 4.672 5.984 1.00 97.50 211 ILE A N 1
ATOM 1550 C CA . ILE A 1 211 ? 8.853 3.955 6.555 1.00 97.50 211 ILE A CA 1
ATOM 1551 C C . ILE A 1 211 ? 7.731 4.944 6.861 1.00 97.50 211 ILE A C 1
ATOM 1553 O O . ILE A 1 211 ? 7.823 5.745 7.791 1.00 97.50 211 ILE A O 1
ATOM 1557 N N . THR A 1 212 ? 6.634 4.852 6.111 1.00 98.06 212 THR A N 1
ATOM 1558 C CA . THR A 1 212 ? 5.412 5.629 6.357 1.00 98.06 212 THR A CA 1
ATOM 1559 C C . THR A 1 212 ? 4.235 4.689 6.575 1.00 98.06 212 THR A C 1
ATOM 1561 O O . THR A 1 212 ? 4.011 3.783 5.777 1.00 98.06 212 THR A O 1
ATOM 1564 N N . CYS A 1 213 ? 3.455 4.913 7.637 1.00 98.38 213 CYS A N 1
ATOM 1565 C CA . CYS A 1 213 ? 2.285 4.104 7.974 1.00 98.38 213 CYS A CA 1
ATOM 1566 C C . CYS A 1 213 ? 1.141 4.982 8.496 1.00 98.38 213 CYS A C 1
ATOM 1568 O O . CYS A 1 213 ? 1.337 5.833 9.361 1.00 98.38 213 CYS A O 1
ATOM 1570 N N . ILE A 1 214 ? -0.069 4.732 8.001 1.00 98.50 214 ILE A N 1
ATOM 1571 C CA . ILE A 1 214 ? -1.322 5.346 8.442 1.00 98.50 214 ILE A CA 1
ATOM 1572 C C . ILE A 1 214 ? -2.253 4.224 8.888 1.00 98.50 214 ILE A C 1
ATOM 1574 O O . ILE A 1 214 ? -2.492 3.286 8.131 1.00 98.50 214 ILE A O 1
ATOM 1578 N N . VAL A 1 215 ? -2.812 4.343 10.091 1.00 98.44 215 VAL A N 1
ATOM 1579 C CA . VAL A 1 215 ? -3.815 3.418 10.633 1.00 98.44 215 VAL A CA 1
ATOM 1580 C C . VAL A 1 215 ? -5.115 4.180 10.861 1.00 98.44 215 VAL A C 1
ATOM 1582 O O . VAL A 1 215 ? -5.112 5.282 11.404 1.00 98.44 215 VAL A O 1
ATOM 1585 N N . CYS A 1 216 ? -6.234 3.595 10.447 1.00 95.94 216 CYS A N 1
ATOM 1586 C CA . CYS A 1 216 ? -7.571 4.135 10.645 1.00 95.94 216 CYS A CA 1
ATOM 1587 C C . CYS A 1 216 ? -8.488 3.042 11.194 1.00 95.94 216 CYS A C 1
ATOM 1589 O O . CYS A 1 216 ? -8.628 1.980 10.585 1.00 95.94 216 CYS A O 1
ATOM 1591 N N . TYR A 1 217 ? -9.135 3.316 12.325 1.00 94.62 217 TYR A N 1
ATOM 1592 C CA . TYR A 1 217 ? -10.192 2.463 12.855 1.00 94.62 217 TYR A CA 1
ATOM 1593 C C . TYR A 1 217 ? -11.560 2.979 12.420 1.00 94.62 217 TYR A C 1
ATOM 1595 O O . TYR A 1 217 ? -11.834 4.178 12.455 1.00 94.62 217 TYR A O 1
ATOM 1603 N N . ILE A 1 218 ? -12.424 2.057 12.009 1.00 90.81 218 ILE A N 1
ATOM 1604 C CA . ILE A 1 218 ? -13.794 2.335 11.596 1.00 90.81 218 ILE A CA 1
ATOM 1605 C C . ILE A 1 218 ? -14.713 1.542 12.512 1.00 90.81 218 ILE A C 1
ATOM 1607 O O . ILE A 1 218 ? -14.813 0.318 12.398 1.00 90.81 218 ILE A O 1
ATOM 1611 N N . PHE A 1 219 ? -15.399 2.255 13.397 1.00 84.31 219 PHE A N 1
ATOM 1612 C CA . PHE A 1 219 ? -16.400 1.691 14.292 1.00 84.31 219 PHE A CA 1
ATOM 1613 C C . PHE A 1 219 ? -17.796 1.924 13.739 1.00 84.31 219 PHE A C 1
ATOM 1615 O O . PHE A 1 219 ? -18.079 2.946 13.104 1.00 84.31 219 PHE A O 1
ATOM 1622 N N . ARG A 1 220 ? -18.699 0.984 14.017 1.00 70.06 220 ARG A N 1
ATOM 1623 C CA . ARG A 1 220 ? -20.120 1.234 13.816 1.00 70.06 220 ARG A CA 1
ATOM 1624 C C . ARG A 1 220 ? -20.566 2.279 14.838 1.00 70.06 220 ARG A C 1
ATOM 1626 O O . ARG A 1 220 ? -20.410 2.079 16.039 1.00 70.06 220 ARG A O 1
ATOM 1633 N N . VAL A 1 221 ? -21.132 3.384 14.360 1.00 57.31 221 VAL A N 1
ATOM 1634 C CA . VAL A 1 221 ? -21.859 4.304 15.238 1.00 57.31 221 VAL A CA 1
ATOM 1635 C C . VAL A 1 221 ? -23.149 3.587 15.634 1.00 57.31 221 VAL A C 1
ATOM 1637 O O . VAL A 1 221 ? -23.932 3.215 14.756 1.00 57.31 221 VAL A O 1
ATOM 1640 N N . GLY A 1 222 ? -23.284 3.291 16.927 1.00 50.53 222 GLY A N 1
ATOM 1641 C CA . GLY A 1 222 ? -24.520 2.778 17.522 1.00 50.53 222 GLY A CA 1
ATOM 1642 C C . GLY A 1 222 ? -25.633 3.811 17.494 1.00 50.53 222 GLY A C 1
ATOM 1643 O O . GLY A 1 222 ? -25.308 5.020 17.557 1.00 50.53 222 GLY A O 1
#

Secondary structure (DSSP, 8-state):
-HHHHHHHH-TTS-S-S-EE-EEEEEE-TTT-EEEEEEESS-EEEEEEEETTEEEEEESS---BTTSHHHHHHHHHHHHHTTS-EEE-TT--EEETTEEESBSB-EE-GGGGGGT-B-PPEEEEEES-SSS--SEEEEEEE-HHHHTTS-HHHHHHHHHHHHHTS--TT--HHHHHHHHHHHHHHHHHHHHHHHHHHHHTT-SS---PPP--EEEEEEE---

pLDDT: mean 88.38, std 13.5, range [39.38, 98.75]

Foldseek 3Di:
DVVVVVCVPDPPPALAQDWDKDWDWDADPVQQKIKIWTFAQWFKKKWFAAPNDTDIDTQDHGQFCVDVVLVVQLCVQLVVLPNQWDADPLRWIDRVPHIDGGQETGRNNNCVNSNYYPGIDMGMDGCDPDDHGQKMKMKIKHCLQVVQDDRVRLVVLLVVLVVPQDDPPDDPVVNVVSQVVSQVVSQVVSNVVSVVSQVPDDPDDGDRDDIGMGMDMGGDDD

Sequence (222 aa):
EKSHQDALVDKNIPAGRSGTTCVVVVINKESGSIISANVGDSRAIIGKYQGGTCVSKALTLESTTKRPDERSRVEHVSKAEGGGGRIDAMGNVFYGPVGIAMTRALGDGVMRRAGIVPTPEIGVKMLCDNSPPDYAIIVLASDGVFDVLKNEEVIAIANNEIKNTSTLFLSKEEKVAAESVAAKSAACTIAETARQKWQAGLPFEVKIDDITCIVCYIFRVG

InterPro domains:
  IPR001932 PPM-type phosphatase-like domain [PF00481] (15-179)
  IPR001932 PPM-type phosphatase-like domain [PS51746] (1-218)
  IPR001932 PPM-type phosphatase-like domain [SM00332] (4-216)
  IPR001932 PPM-type phosphatase-like domain [cd00143] (17-215)
  IPR015655 Protein phosphatase 2C [PTHR47992] (14-216)
  IPR036457 PPM-type phosphatase-like domain superfamily [G3DSA:3.60.40.10] (1-220)
  IPR036457 PPM-type phosphatase-like domain superfamily [SSF81606] (14-218)